Protein AF-A0A166SEJ1-F1 (afdb_monomer_lite)

Sequence (219 aa):
MRSVLVTMNEDTVGEVSTFLWWLGWRPFAGILLGVILAGLFVVANPTLASLAVGALIGLGLWYTGTKEVDRTYWTLLDDHAEYTKRVAEGLRDDRPHGTCYTLNYSSGTSLWVKPDERYFTTHALVGDESVAFHEGVGVDMKRRIPYVRNEITEIRYEWLSSIQYERPYVRLELTSGKSIRYRANDAPDALFDDVRAHMQRRPQDTAEKKGEAIQREFD

Structure (mmCIF, N/CA/C/O backbone):
data_AF-A0A166SEJ1-F1
#
_entry.id   AF-A0A166SEJ1-F1
#
loop_
_atom_site.group_PDB
_atom_site.id
_atom_site.type_symbol
_atom_site.label_atom_id
_atom_site.label_alt_id
_atom_site.label_comp_id
_atom_site.label_asym_id
_atom_site.label_entity_id
_atom_site.label_seq_id
_atom_site.pdbx_PDB_ins_code
_atom_site.Cartn_x
_atom_site.Cartn_y
_atom_site.Cartn_z
_atom_site.occupancy
_atom_site.B_iso_or_equiv
_atom_site.auth_seq_id
_atom_site.auth_comp_id
_atom_site.auth_asym_id
_atom_site.auth_atom_id
_atom_site.pdbx_PDB_model_num
ATOM 1 N N . MET A 1 1 ? 6.118 2.753 28.834 1.00 39.62 1 MET A N 1
ATOM 2 C CA . MET A 1 1 ? 5.984 2.883 27.369 1.00 39.62 1 MET A CA 1
ATOM 3 C C . MET A 1 1 ? 7.281 2.392 26.737 1.00 39.62 1 MET A C 1
ATOM 5 O O . MET A 1 1 ? 8.250 3.141 26.676 1.00 39.62 1 MET A O 1
ATOM 9 N N . ARG A 1 2 ? 7.367 1.100 26.398 1.00 31.75 2 ARG A N 1
ATOM 10 C CA . ARG A 1 2 ? 8.512 0.580 25.641 1.00 31.75 2 ARG A CA 1
ATOM 11 C C . ARG A 1 2 ? 8.269 0.973 24.190 1.00 31.75 2 ARG A C 1
ATOM 13 O O . ARG A 1 2 ? 7.335 0.490 23.573 1.00 31.75 2 ARG A O 1
ATOM 20 N N . SER A 1 3 ? 9.072 1.902 23.686 1.00 33.28 3 SER A N 1
ATOM 21 C CA . SER A 1 3 ? 9.159 2.150 22.253 1.00 33.28 3 SER A CA 1
ATOM 22 C C . SER A 1 3 ? 9.598 0.842 21.599 1.00 33.28 3 SER A C 1
ATOM 24 O O . SER A 1 3 ? 10.749 0.433 21.761 1.00 33.28 3 SER A O 1
ATOM 26 N N . VAL A 1 4 ? 8.680 0.155 20.919 1.00 44.12 4 VAL A N 1
ATOM 27 C CA . VAL A 1 4 ? 9.029 -0.923 19.993 1.00 44.12 4 VAL A CA 1
ATOM 28 C C . VAL A 1 4 ? 9.619 -0.245 18.753 1.00 44.12 4 VAL A C 1
ATOM 30 O O . VAL A 1 4 ? 8.999 -0.149 17.700 1.00 44.12 4 VAL A O 1
ATOM 33 N N . LEU A 1 5 ? 10.824 0.307 18.903 1.00 37.00 5 LEU A N 1
ATOM 34 C CA . LEU A 1 5 ? 11.682 0.683 17.789 1.00 37.00 5 LEU A CA 1
ATOM 35 C C . LEU A 1 5 ? 12.184 -0.628 17.185 1.00 37.00 5 LEU A C 1
ATOM 37 O O . LEU A 1 5 ? 13.289 -1.082 17.473 1.00 37.00 5 LEU A O 1
ATOM 41 N N . VAL A 1 6 ? 11.343 -1.268 16.367 1.00 48.62 6 VAL A N 1
ATOM 42 C CA . VAL A 1 6 ? 11.858 -2.197 15.365 1.00 48.62 6 VAL A CA 1
ATOM 43 C C . VAL A 1 6 ? 12.627 -1.320 14.392 1.00 48.62 6 VAL A C 1
ATOM 45 O O . VAL A 1 6 ? 12.039 -0.656 13.542 1.00 48.62 6 VAL A O 1
ATOM 48 N N . THR A 1 7 ? 13.941 -1.240 14.583 1.00 40.66 7 THR A N 1
ATOM 49 C CA . THR A 1 7 ? 14.856 -0.624 13.629 1.00 40.66 7 THR A CA 1
ATOM 50 C C . THR A 1 7 ? 14.724 -1.394 12.324 1.00 40.66 7 THR A C 1
ATOM 52 O O . THR A 1 7 ? 15.310 -2.465 12.166 1.00 40.66 7 THR A O 1
ATOM 55 N N . MET A 1 8 ? 13.905 -0.884 11.407 1.00 45.88 8 MET A N 1
ATOM 56 C CA . MET A 1 8 ? 14.015 -1.256 10.008 1.00 45.88 8 MET A CA 1
ATOM 57 C C . MET A 1 8 ? 15.389 -0.790 9.557 1.00 45.88 8 MET A C 1
ATOM 59 O O . MET A 1 8 ? 15.686 0.403 9.592 1.00 45.88 8 MET A O 1
ATOM 63 N N . ASN A 1 9 ? 16.242 -1.750 9.208 1.00 45.09 9 ASN A N 1
ATOM 64 C CA . ASN A 1 9 ? 17.444 -1.448 8.455 1.00 45.09 9 ASN A CA 1
ATOM 65 C C . ASN A 1 9 ? 16.983 -0.698 7.197 1.00 45.09 9 ASN A C 1
ATOM 67 O O . ASN A 1 9 ? 16.007 -1.118 6.575 1.00 45.09 9 ASN A O 1
ATOM 71 N N . GLU A 1 10 ? 17.648 0.393 6.816 1.00 49.69 10 GLU A N 1
ATOM 72 C CA . GLU A 1 10 ? 17.359 1.144 5.576 1.00 49.69 10 GLU A CA 1
ATOM 73 C C . GLU A 1 10 ? 17.683 0.335 4.299 1.00 49.69 10 GLU A C 1
ATOM 75 O O . GLU A 1 10 ? 17.835 0.885 3.206 1.00 49.69 10 GLU A O 1
ATOM 80 N N . ASP A 1 11 ? 17.792 -0.983 4.428 1.00 58.28 11 ASP A N 1
ATOM 81 C CA . ASP A 1 11 ? 18.018 -1.904 3.340 1.00 58.28 11 ASP A CA 1
ATOM 82 C C . ASP A 1 11 ? 16.733 -2.029 2.527 1.00 58.28 11 ASP A C 1
ATOM 84 O O . ASP A 1 11 ? 15.626 -2.185 3.049 1.00 58.28 11 ASP A O 1
ATOM 88 N N . THR A 1 12 ? 16.881 -1.946 1.209 1.00 60.88 12 THR A N 1
ATOM 89 C CA . THR A 1 12 ? 15.777 -2.164 0.280 1.00 60.88 12 THR A CA 1
ATOM 90 C C . THR A 1 12 ? 15.150 -3.532 0.525 1.00 60.88 12 THR A C 1
ATOM 92 O O . THR A 1 12 ? 15.866 -4.532 0.537 1.00 60.88 12 THR A O 1
ATOM 95 N N . VAL A 1 13 ? 13.826 -3.582 0.669 1.00 65.69 13 VAL A N 1
ATOM 96 C CA . VAL A 1 13 ? 13.099 -4.846 0.860 1.00 65.69 13 VAL A CA 1
ATOM 97 C C . VAL A 1 13 ? 13.150 -5.669 -0.434 1.00 65.69 13 VAL A C 1
ATOM 99 O O . VAL A 1 13 ? 13.003 -5.109 -1.526 1.00 65.69 13 VAL A O 1
ATOM 102 N N . GLY A 1 14 ? 13.359 -6.982 -0.285 1.00 67.25 14 GLY A N 1
ATOM 103 C CA . GLY A 1 14 ? 13.357 -8.007 -1.334 1.00 67.25 14 GLY A CA 1
ATOM 104 C C . GLY A 1 14 ? 14.635 -8.126 -2.175 1.00 67.25 14 GLY A C 1
ATOM 105 O O . GLY A 1 14 ? 15.243 -7.140 -2.598 1.00 67.25 14 GLY A O 1
ATOM 106 N N . GLU A 1 15 ? 15.008 -9.368 -2.498 1.00 75.94 15 GLU A N 1
ATOM 107 C CA . GLU A 1 15 ? 16.071 -9.687 -3.461 1.00 75.94 15 GLU A CA 1
ATOM 108 C C . GLU A 1 15 ? 15.582 -9.467 -4.900 1.00 75.94 15 GLU A C 1
ATOM 110 O O . GLU A 1 15 ? 15.182 -10.391 -5.604 1.00 75.94 15 GLU A O 1
ATOM 115 N N . VAL A 1 16 ? 15.604 -8.212 -5.356 1.00 82.19 16 VAL A N 1
ATOM 116 C CA . VAL A 1 16 ? 15.271 -7.857 -6.745 1.00 82.19 16 VAL A CA 1
ATOM 117 C C . VAL A 1 16 ? 16.357 -6.964 -7.335 1.00 82.19 16 VAL A C 1
ATOM 119 O O . VAL A 1 16 ? 16.925 -6.113 -6.643 1.00 82.19 16 VAL A O 1
ATOM 122 N N . SER A 1 17 ? 16.627 -7.108 -8.635 1.00 88.62 17 SER A N 1
ATOM 123 C CA . SER A 1 17 ? 17.585 -6.260 -9.353 1.00 88.62 17 SER A CA 1
ATOM 124 C C . SER A 1 17 ? 17.234 -4.777 -9.202 1.00 88.62 17 SER A C 1
ATOM 126 O O . SER A 1 17 ? 16.263 -4.289 -9.781 1.00 88.62 17 SER A O 1
ATOM 128 N N . THR A 1 18 ? 18.058 -4.038 -8.451 1.00 90.12 18 THR A N 1
ATOM 129 C CA . THR A 1 18 ? 17.870 -2.601 -8.191 1.00 90.12 18 THR A CA 1
ATOM 130 C C . THR A 1 18 ? 17.765 -1.795 -9.482 1.00 90.12 18 THR A C 1
ATOM 132 O O . THR A 1 18 ? 16.955 -0.875 -9.571 1.00 90.12 18 THR A O 1
ATOM 135 N N . PHE A 1 19 ? 18.542 -2.165 -10.503 1.00 91.00 19 PHE A N 1
ATOM 136 C CA . PHE A 1 19 ? 18.507 -1.500 -11.800 1.00 91.00 19 PHE A CA 1
ATOM 137 C C . PHE A 1 19 ? 17.196 -1.758 -12.550 1.00 91.00 19 PHE A C 1
ATOM 139 O O . PHE A 1 19 ? 16.562 -0.803 -12.995 1.00 91.00 19 PHE A O 1
ATOM 146 N N . LEU A 1 20 ? 16.770 -3.022 -12.676 1.00 92.69 20 LEU A N 1
ATOM 147 C CA . LEU A 1 20 ? 15.542 -3.365 -13.404 1.00 92.69 20 LEU A CA 1
ATOM 148 C C . LEU A 1 20 ? 14.302 -2.823 -12.699 1.00 92.69 20 LEU A C 1
ATOM 150 O O . LEU A 1 20 ? 13.421 -2.280 -13.361 1.00 92.69 20 LEU A O 1
ATOM 154 N N . TRP A 1 21 ? 14.278 -2.893 -11.367 1.00 93.25 21 TRP A N 1
ATOM 155 C CA . TRP A 1 21 ? 13.229 -2.292 -10.555 1.00 93.25 21 TRP A CA 1
ATOM 156 C C . TRP A 1 21 ? 13.132 -0.787 -10.815 1.00 93.25 21 TRP A C 1
ATOM 158 O O . TRP A 1 21 ? 12.089 -0.283 -11.226 1.00 93.25 21 TRP A O 1
ATOM 168 N N . TRP A 1 22 ? 14.247 -0.065 -10.662 1.00 94.25 22 TRP A N 1
ATOM 169 C CA . TRP A 1 22 ? 14.314 1.375 -10.918 1.00 94.25 22 TRP A CA 1
ATOM 170 C C . TRP A 1 22 ? 13.882 1.743 -12.341 1.00 94.25 22 TRP A C 1
ATOM 172 O O . TRP A 1 22 ? 13.161 2.727 -12.535 1.00 94.25 22 TRP A O 1
ATOM 182 N N . LEU A 1 23 ? 14.313 0.952 -13.327 1.00 93.94 23 LEU A N 1
ATOM 183 C CA . LEU A 1 23 ? 14.006 1.177 -14.731 1.00 93.94 23 LEU A CA 1
ATOM 184 C C . LEU A 1 23 ? 12.518 0.944 -15.015 1.00 93.94 23 LEU A C 1
ATOM 186 O O . LEU A 1 23 ? 11.906 1.770 -15.687 1.00 93.94 23 LEU A O 1
ATOM 190 N N . GLY A 1 24 ? 11.915 -0.108 -14.454 1.00 93.69 24 GLY A N 1
ATOM 191 C CA . GLY A 1 24 ? 10.494 -0.425 -14.628 1.00 93.69 24 GLY A CA 1
ATOM 192 C C . GLY A 1 24 ? 9.571 0.723 -14.217 1.00 93.69 24 GLY A C 1
ATOM 193 O O . GLY A 1 24 ? 8.624 1.056 -14.928 1.00 93.69 24 GLY A O 1
ATOM 194 N N . TRP A 1 25 ? 9.906 1.429 -13.136 1.00 94.56 25 TRP A N 1
ATOM 195 C CA . TRP A 1 25 ? 9.148 2.597 -12.678 1.00 94.56 25 TRP A CA 1
ATOM 196 C C . TRP A 1 25 ? 9.356 3.872 -13.519 1.00 94.56 25 TRP A C 1
ATOM 198 O O . TRP A 1 25 ? 8.665 4.868 -13.290 1.00 94.56 25 TRP A O 1
ATOM 208 N N . ARG A 1 26 ? 10.312 3.899 -14.462 1.00 93.75 26 ARG A N 1
ATOM 209 C CA . ARG A 1 26 ? 10.770 5.124 -15.146 1.00 93.75 26 ARG A CA 1
ATOM 210 C C . ARG A 1 26 ? 10.800 4.972 -16.676 1.00 93.75 26 ARG A C 1
ATOM 212 O O . ARG A 1 26 ? 11.870 4.757 -17.246 1.00 93.75 26 ARG A O 1
ATOM 219 N N . PRO A 1 27 ? 9.678 5.211 -17.384 1.00 90.62 27 PRO A N 1
ATOM 220 C CA . PRO A 1 27 ? 9.635 5.117 -18.850 1.00 90.62 27 PRO A CA 1
ATOM 221 C C . PRO A 1 27 ? 10.627 6.059 -19.544 1.00 90.62 27 PRO A C 1
ATOM 223 O O . PRO A 1 27 ? 11.298 5.669 -20.497 1.00 90.62 27 PRO A O 1
ATOM 226 N N . PHE A 1 28 ? 10.805 7.279 -19.023 1.00 92.06 28 PHE A N 1
ATOM 227 C CA . PHE A 1 28 ? 11.778 8.230 -19.569 1.00 92.06 28 PHE A CA 1
ATOM 228 C C . PHE A 1 28 ? 13.224 7.742 -19.461 1.00 92.06 28 PHE A C 1
ATOM 230 O O . PHE A 1 28 ? 14.029 8.055 -20.333 1.00 92.06 28 PHE A O 1
ATOM 237 N N . ALA A 1 29 ? 13.560 6.951 -18.438 1.00 91.19 29 ALA A N 1
ATOM 238 C CA . ALA A 1 29 ? 14.888 6.356 -18.343 1.00 91.19 29 ALA A CA 1
ATOM 239 C C . ALA A 1 29 ? 15.112 5.325 -19.460 1.00 91.19 29 ALA A C 1
ATOM 241 O O . ALA A 1 29 ? 16.187 5.309 -20.052 1.00 91.19 29 ALA A O 1
ATOM 242 N N . GLY A 1 30 ? 14.086 4.541 -19.810 1.00 91.38 30 GLY A N 1
ATOM 243 C CA . GLY A 1 30 ? 14.109 3.646 -20.971 1.00 91.38 30 GLY A CA 1
ATOM 244 C C . GLY A 1 30 ? 14.332 4.383 -22.291 1.00 91.38 30 GLY A C 1
ATOM 245 O O . GLY A 1 30 ? 15.185 3.990 -23.084 1.00 91.38 30 GLY A O 1
ATOM 246 N N . ILE A 1 31 ? 13.617 5.495 -22.497 1.00 92.31 31 ILE A N 1
ATOM 247 C CA . ILE A 1 31 ? 13.771 6.346 -23.688 1.00 92.31 31 ILE A CA 1
ATOM 248 C C . ILE A 1 31 ? 15.191 6.914 -23.768 1.00 92.31 31 ILE A C 1
ATOM 250 O O . ILE A 1 31 ? 15.840 6.791 -24.804 1.00 92.31 31 ILE A O 1
ATOM 254 N N . LEU A 1 32 ? 15.695 7.503 -22.679 1.00 94.88 32 LEU A N 1
ATOM 255 C CA . LEU A 1 32 ? 17.048 8.065 -22.630 1.00 94.88 32 LEU A CA 1
ATOM 256 C C . LEU A 1 32 ? 18.111 7.001 -22.900 1.00 94.88 32 LEU A C 1
ATOM 258 O O . LEU A 1 32 ? 19.035 7.240 -23.673 1.00 94.88 32 LEU A O 1
ATOM 262 N N . LEU A 1 33 ? 17.958 5.816 -22.312 1.00 92.50 33 LEU A N 1
ATOM 263 C CA . LEU A 1 33 ? 18.861 4.697 -22.544 1.00 92.50 33 LEU A CA 1
ATOM 264 C C . LEU A 1 33 ? 18.825 4.257 -24.014 1.00 92.50 33 LEU A C 1
ATOM 266 O O . LEU A 1 33 ? 19.877 4.044 -24.609 1.00 92.50 33 LEU A O 1
ATOM 270 N N . GLY A 1 34 ? 17.642 4.225 -24.633 1.00 92.88 34 GLY A N 1
ATOM 271 C CA . GLY A 1 34 ? 17.491 3.977 -26.067 1.00 92.88 34 GLY A CA 1
ATOM 272 C C . GLY A 1 34 ? 18.188 5.021 -26.941 1.00 92.88 34 GLY A C 1
ATOM 273 O O . GLY A 1 34 ? 18.879 4.654 -27.888 1.00 92.88 34 GLY A O 1
ATOM 274 N N . VAL A 1 35 ? 18.075 6.311 -26.604 1.00 94.75 35 VAL A N 1
ATOM 275 C CA . VAL A 1 35 ? 18.755 7.409 -27.319 1.00 94.75 35 VAL A CA 1
ATOM 276 C C . VAL A 1 35 ? 20.275 7.293 -27.201 1.00 94.75 35 VAL A C 1
ATOM 278 O O . VAL A 1 35 ? 20.977 7.417 -28.204 1.00 94.75 35 VAL A O 1
ATOM 281 N N . ILE A 1 36 ? 20.788 7.021 -25.998 1.00 94.88 36 ILE A N 1
ATOM 282 C CA . ILE A 1 36 ? 22.227 6.853 -25.758 1.00 94.88 36 ILE A CA 1
ATOM 283 C C . ILE A 1 36 ? 22.759 5.667 -26.569 1.00 94.88 36 ILE A C 1
ATOM 285 O O . ILE A 1 36 ? 23.748 5.809 -27.287 1.00 94.88 36 ILE A O 1
ATOM 289 N N . LEU A 1 37 ? 22.080 4.517 -26.510 1.00 92.69 37 LEU A N 1
ATOM 290 C CA . LEU A 1 37 ? 22.465 3.336 -27.280 1.00 92.69 37 LEU A CA 1
ATOM 291 C C . LEU A 1 37 ? 22.407 3.605 -28.785 1.00 92.69 37 LEU A C 1
ATOM 293 O O . LEU A 1 37 ? 23.354 3.277 -29.493 1.00 92.69 37 LEU A O 1
ATOM 297 N N . ALA A 1 38 ? 21.342 4.241 -29.275 1.00 92.38 38 ALA A N 1
ATOM 298 C CA . ALA A 1 38 ? 21.201 4.602 -30.683 1.00 92.38 38 ALA A CA 1
ATOM 299 C C . ALA A 1 38 ? 22.361 5.490 -31.159 1.00 92.38 38 ALA A C 1
ATOM 301 O O . ALA A 1 38 ? 22.936 5.229 -32.215 1.00 92.38 38 ALA A O 1
ATOM 302 N N . GLY A 1 39 ? 22.758 6.483 -30.356 1.00 92.75 39 GLY A N 1
ATOM 303 C CA . GLY A 1 39 ? 23.924 7.322 -30.634 1.00 92.75 39 GLY A CA 1
ATOM 304 C C . GLY A 1 39 ? 25.224 6.517 -30.722 1.00 92.75 39 GLY A C 1
ATOM 305 O O . GLY A 1 39 ? 25.973 6.672 -31.685 1.00 92.75 39 GLY A O 1
ATOM 306 N N . LEU A 1 40 ? 25.464 5.607 -29.773 1.00 93.31 40 LEU A N 1
ATOM 307 C CA . LEU A 1 40 ? 26.646 4.734 -29.781 1.00 93.31 40 LEU A CA 1
ATOM 308 C C . LEU A 1 40 ? 26.692 3.831 -31.022 1.00 93.31 40 LEU A C 1
ATOM 310 O O . LEU A 1 40 ? 27.739 3.711 -31.659 1.00 93.31 40 LEU A O 1
ATOM 314 N N . PHE A 1 41 ? 25.559 3.238 -31.407 1.00 91.19 41 PHE A N 1
ATOM 315 C CA . PHE A 1 41 ? 25.479 2.406 -32.608 1.00 91.19 41 PHE A CA 1
ATOM 316 C C . PHE A 1 41 ? 25.697 3.211 -33.893 1.00 91.19 41 PHE A C 1
ATOM 318 O O . PHE A 1 41 ? 26.340 2.704 -34.806 1.00 91.19 41 PHE A O 1
ATOM 325 N N . VAL A 1 42 ? 25.222 4.459 -33.973 1.00 93.19 42 VAL A N 1
ATOM 326 C CA . VAL A 1 42 ? 25.476 5.336 -35.132 1.00 93.19 42 VAL A CA 1
ATOM 327 C C . VAL A 1 42 ? 26.947 5.708 -35.257 1.00 93.19 42 VAL A C 1
ATOM 329 O O . VAL A 1 42 ? 27.472 5.708 -36.366 1.00 93.19 42 VAL A O 1
ATOM 332 N N . VAL A 1 43 ? 27.621 5.992 -34.139 1.00 93.25 43 VAL A N 1
ATOM 333 C CA . VAL A 1 43 ? 29.066 6.272 -34.139 1.00 93.25 43 VAL A CA 1
ATOM 334 C C . VAL A 1 43 ? 29.855 5.061 -34.645 1.00 93.25 43 VAL A C 1
ATOM 336 O O . VAL A 1 43 ? 30.801 5.228 -35.409 1.00 93.25 43 VAL A O 1
ATOM 339 N N . ALA A 1 44 ? 29.453 3.847 -34.261 1.00 91.81 44 ALA A N 1
ATOM 340 C CA . ALA A 1 44 ? 30.087 2.616 -34.732 1.00 91.81 44 ALA A CA 1
ATOM 341 C C . ALA A 1 44 ? 29.729 2.271 -36.190 1.00 91.81 44 ALA A C 1
ATOM 343 O O . ALA A 1 44 ? 30.560 1.743 -36.928 1.00 91.81 44 ALA A O 1
ATOM 344 N N . ASN A 1 45 ? 28.489 2.536 -36.602 1.00 91.44 45 ASN A N 1
ATOM 345 C CA . ASN A 1 45 ? 27.977 2.237 -37.933 1.00 91.44 45 ASN A CA 1
ATOM 346 C C . ASN A 1 45 ? 26.866 3.241 -38.313 1.00 91.44 45 ASN A C 1
ATOM 348 O O . ASN A 1 45 ? 25.735 3.103 -37.833 1.00 91.44 45 ASN A O 1
ATOM 352 N N . PRO A 1 46 ? 27.144 4.243 -39.169 1.00 89.88 46 PRO A N 1
ATOM 353 C CA . PRO A 1 46 ? 26.253 5.377 -39.415 1.00 89.88 46 PRO A CA 1
ATOM 354 C C . PRO A 1 46 ? 25.120 5.024 -40.387 1.00 89.88 46 PRO A C 1
ATOM 356 O O . PRO A 1 46 ? 25.051 5.505 -41.516 1.00 89.88 46 PRO A O 1
ATOM 359 N N . THR A 1 47 ? 24.204 4.172 -39.936 1.00 92.69 47 THR A N 1
ATOM 360 C CA . THR A 1 47 ? 23.006 3.779 -40.682 1.00 92.69 47 THR A CA 1
ATOM 361 C C . THR A 1 47 ? 21.742 4.072 -39.883 1.00 92.69 47 THR A C 1
ATOM 363 O O . THR A 1 47 ? 21.743 4.102 -38.652 1.00 92.69 47 THR A O 1
ATOM 366 N N . LEU A 1 48 ? 20.620 4.237 -40.587 1.00 88.62 48 LEU A N 1
ATOM 367 C CA . LEU A 1 48 ? 19.302 4.345 -39.952 1.00 88.62 48 LEU A CA 1
ATOM 368 C C . LEU A 1 48 ? 18.939 3.079 -39.156 1.00 88.62 48 LEU A C 1
ATOM 370 O O . LEU A 1 48 ? 18.253 3.166 -38.140 1.00 88.62 48 LEU A O 1
ATOM 374 N N . ALA A 1 49 ? 19.430 1.911 -39.581 1.00 91.69 49 ALA A N 1
ATOM 375 C CA . ALA A 1 49 ? 19.228 0.655 -38.865 1.00 91.69 49 ALA A CA 1
ATOM 376 C C . ALA A 1 49 ? 19.870 0.686 -37.466 1.00 91.69 49 ALA A C 1
ATOM 378 O O . ALA A 1 49 ? 19.241 0.262 -36.499 1.00 91.69 49 ALA A O 1
ATOM 379 N N . SER A 1 50 ? 21.070 1.258 -37.334 1.00 89.00 50 SER A N 1
ATOM 380 C CA . SER A 1 50 ? 21.758 1.436 -36.049 1.00 89.00 50 SER A CA 1
ATOM 381 C C . SER A 1 50 ? 20.949 2.261 -35.042 1.00 89.00 50 SER A C 1
ATOM 383 O O . SER A 1 50 ? 20.883 1.904 -33.864 1.00 89.00 50 SER A O 1
ATOM 385 N N . LEU A 1 51 ? 20.274 3.323 -35.505 1.00 88.38 51 LEU A N 1
ATOM 386 C CA . LEU A 1 51 ? 19.370 4.116 -34.661 1.00 88.38 51 LEU A CA 1
ATOM 387 C C . LEU A 1 51 ? 18.205 3.272 -34.139 1.00 88.38 51 LEU A C 1
ATOM 389 O O . LEU A 1 51 ? 17.910 3.290 -32.943 1.00 88.38 51 LEU A O 1
ATOM 393 N N . ALA A 1 52 ? 17.557 2.520 -35.033 1.00 92.12 52 ALA A N 1
ATOM 394 C CA . ALA A 1 52 ? 16.422 1.675 -34.681 1.00 92.12 52 ALA A CA 1
ATOM 395 C C . ALA A 1 52 ? 16.818 0.586 -33.673 1.00 92.12 52 ALA A C 1
ATOM 397 O O . ALA A 1 52 ? 16.105 0.370 -32.696 1.00 92.12 52 ALA A O 1
ATOM 398 N N . VAL A 1 53 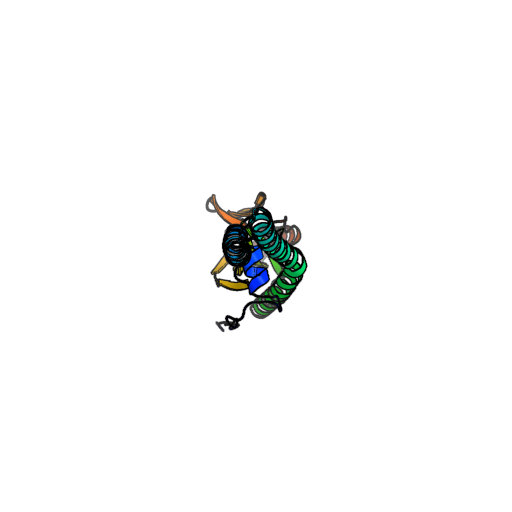? 17.975 -0.054 -33.863 1.00 93.31 53 VAL A N 1
ATOM 399 C CA . VAL A 1 53 ? 18.487 -1.091 -32.953 1.00 93.31 53 VAL A CA 1
ATOM 400 C C . VAL A 1 53 ? 18.700 -0.536 -31.545 1.00 93.31 53 VAL A C 1
ATOM 402 O O . VAL A 1 53 ? 18.191 -1.111 -30.585 1.00 93.31 53 VAL A O 1
ATOM 405 N N . GLY A 1 54 ? 19.390 0.600 -31.402 1.00 90.25 54 GLY A N 1
ATOM 406 C CA . GLY A 1 54 ? 19.618 1.199 -30.085 1.00 90.25 54 GLY A CA 1
ATOM 407 C C . GLY A 1 54 ? 18.320 1.593 -29.374 1.00 90.25 54 GLY A C 1
ATOM 408 O O . GLY A 1 54 ? 18.146 1.290 -28.191 1.00 90.25 54 GLY A O 1
ATOM 409 N N . ALA A 1 55 ? 17.372 2.181 -30.110 1.00 91.06 55 ALA A N 1
ATOM 410 C CA . ALA A 1 55 ? 16.059 2.534 -29.576 1.00 91.06 55 ALA A CA 1
ATOM 411 C C . ALA A 1 55 ? 15.266 1.297 -29.111 1.00 91.06 55 ALA A C 1
ATOM 413 O O . ALA A 1 55 ? 14.702 1.304 -28.015 1.00 91.06 55 ALA A O 1
ATOM 414 N N . LEU A 1 56 ? 15.265 0.219 -29.906 1.00 94.81 56 LEU A N 1
ATOM 415 C CA . LEU A 1 56 ? 14.593 -1.038 -29.565 1.00 94.81 56 LEU A CA 1
ATOM 416 C C . LEU A 1 56 ? 15.206 -1.707 -28.333 1.00 94.81 56 LEU A C 1
ATOM 418 O O . LEU A 1 56 ? 14.462 -2.205 -27.490 1.00 94.81 56 LEU A O 1
ATOM 422 N N . ILE A 1 57 ? 16.534 -1.688 -28.189 1.00 94.06 57 ILE A N 1
ATOM 423 C CA . ILE A 1 57 ? 17.203 -2.240 -27.001 1.00 94.06 57 ILE A CA 1
ATOM 424 C C . ILE A 1 57 ? 16.801 -1.453 -25.749 1.00 94.06 57 ILE A C 1
ATOM 426 O O . ILE A 1 57 ? 16.454 -2.060 -24.737 1.00 94.06 57 ILE A O 1
ATOM 430 N N . GLY A 1 58 ? 16.792 -0.117 -25.811 1.00 92.19 58 GLY A N 1
ATOM 431 C CA . GLY A 1 58 ? 16.368 0.710 -24.677 1.00 92.19 58 GLY A CA 1
ATOM 432 C C . GLY A 1 58 ? 14.922 0.451 -24.257 1.00 92.19 58 GLY A C 1
ATOM 433 O O . GLY A 1 58 ? 14.641 0.275 -23.069 1.00 92.19 58 GLY A O 1
ATOM 434 N N . LEU A 1 59 ? 14.016 0.338 -25.233 1.00 93.19 59 LEU A N 1
ATOM 435 C CA . LEU A 1 59 ? 12.619 -0.006 -24.974 1.00 93.19 59 LEU A CA 1
ATOM 436 C C . LEU A 1 59 ? 12.476 -1.424 -24.400 1.00 93.19 59 LEU A C 1
ATOM 438 O O . LEU A 1 59 ? 11.721 -1.628 -23.450 1.00 93.19 59 LEU A O 1
ATOM 442 N N . GLY A 1 60 ? 13.224 -2.391 -24.938 1.00 94.81 60 GLY A N 1
ATOM 443 C CA . GLY A 1 60 ? 13.232 -3.777 -24.472 1.00 94.81 60 GLY A CA 1
ATOM 444 C C . GLY A 1 60 ? 13.737 -3.922 -23.036 1.00 94.81 60 GLY A C 1
ATOM 445 O O . GLY A 1 60 ? 13.147 -4.662 -22.247 1.00 94.81 60 GLY A O 1
ATOM 446 N N . LEU A 1 61 ? 14.775 -3.171 -22.657 1.00 94.44 61 LEU A N 1
ATOM 447 C CA . LEU A 1 61 ? 15.268 -3.131 -21.279 1.00 94.44 61 LEU A CA 1
ATOM 448 C C . LEU A 1 61 ? 14.232 -2.536 -20.327 1.00 94.44 61 LEU A C 1
ATOM 450 O O . LEU A 1 61 ? 13.993 -3.097 -19.259 1.00 94.44 61 LEU A O 1
ATOM 454 N N . TRP A 1 62 ? 13.571 -1.446 -20.722 1.00 95.50 62 TRP A N 1
ATOM 455 C CA . TRP A 1 62 ? 12.501 -0.867 -19.912 1.00 95.50 62 TRP A CA 1
ATOM 456 C C . TRP A 1 62 ? 11.319 -1.822 -19.733 1.00 95.50 62 TRP A C 1
ATOM 458 O O . TRP A 1 62 ? 10.877 -2.028 -18.605 1.00 95.50 62 TRP A O 1
ATOM 468 N N . TYR A 1 63 ? 10.867 -2.468 -20.810 1.00 95.62 63 TYR A N 1
ATOM 469 C CA . TYR A 1 63 ? 9.818 -3.487 -20.747 1.00 95.62 63 TYR A CA 1
ATOM 470 C C . TYR A 1 63 ? 10.210 -4.674 -19.856 1.00 95.62 63 TYR A C 1
ATOM 472 O O . TYR A 1 63 ? 9.391 -5.214 -19.117 1.00 95.62 63 TYR A O 1
ATOM 480 N N . THR A 1 64 ? 11.480 -5.076 -19.884 1.00 95.50 64 THR A N 1
ATOM 481 C CA . THR A 1 64 ? 11.985 -6.116 -18.978 1.00 95.50 64 THR A CA 1
ATOM 482 C C . THR A 1 64 ? 11.914 -5.649 -17.523 1.00 95.50 64 THR A C 1
ATOM 484 O O . THR A 1 64 ? 11.474 -6.403 -16.660 1.00 95.50 64 THR A O 1
ATOM 487 N N . GLY A 1 65 ? 12.259 -4.386 -17.252 1.00 95.25 65 GLY A N 1
ATOM 488 C CA . GLY A 1 65 ? 12.106 -3.776 -15.932 1.00 95.25 65 GLY A CA 1
ATOM 489 C C . GLY A 1 65 ? 10.654 -3.727 -15.448 1.00 95.25 65 GLY A C 1
ATOM 490 O O . GLY A 1 65 ? 10.387 -4.072 -14.301 1.00 95.25 65 GLY A O 1
ATOM 491 N N . THR A 1 66 ? 9.693 -3.358 -16.304 1.00 95.75 66 THR A N 1
ATOM 492 C CA . THR A 1 66 ? 8.269 -3.350 -15.915 1.00 95.75 66 THR A CA 1
ATOM 493 C C . THR A 1 66 ? 7.765 -4.755 -15.601 1.00 95.75 66 THR A C 1
ATOM 495 O O . THR A 1 66 ? 7.065 -4.950 -14.609 1.00 95.75 66 THR A O 1
ATOM 498 N N . LYS A 1 67 ? 8.172 -5.759 -16.389 1.00 95.19 67 LYS A N 1
ATOM 499 C CA . LYS A 1 67 ? 7.852 -7.167 -16.119 1.00 95.19 67 LYS A CA 1
ATOM 500 C C . LYS A 1 67 ? 8.465 -7.686 -14.830 1.00 95.19 67 LYS A C 1
ATOM 502 O O . LYS A 1 67 ? 7.810 -8.464 -14.140 1.00 95.19 67 LYS A O 1
ATOM 507 N N . GLU A 1 68 ? 9.676 -7.253 -14.502 1.00 93.44 68 GLU A N 1
ATOM 508 C CA . GLU A 1 68 ? 10.315 -7.601 -13.237 1.00 93.44 68 GLU A CA 1
ATOM 509 C C . GLU A 1 68 ? 9.509 -7.057 -12.053 1.00 93.44 68 GLU A C 1
ATOM 511 O O . GLU A 1 68 ? 9.183 -7.817 -11.141 1.00 93.44 68 GLU A O 1
ATOM 516 N N . VAL A 1 69 ? 9.096 -5.783 -12.108 1.00 94.50 69 VAL A N 1
ATOM 517 C CA . VAL A 1 69 ? 8.226 -5.169 -11.089 1.00 94.50 69 VAL A CA 1
ATOM 518 C C . VAL A 1 69 ? 6.913 -5.945 -10.956 1.00 94.50 69 VAL A C 1
ATOM 520 O O . VAL A 1 69 ? 6.562 -6.381 -9.862 1.00 94.50 69 VAL A O 1
ATOM 523 N N . ASP A 1 70 ? 6.223 -6.194 -12.071 1.00 94.81 70 ASP A N 1
ATOM 524 C CA . ASP A 1 70 ? 4.947 -6.922 -12.106 1.00 94.81 70 ASP A CA 1
ATOM 525 C C . ASP A 1 70 ? 5.038 -8.363 -11.584 1.00 94.81 70 ASP A C 1
ATOM 527 O O . ASP A 1 70 ? 4.034 -8.921 -11.139 1.00 94.81 70 ASP A O 1
ATOM 531 N N . ARG A 1 71 ? 6.208 -8.998 -11.685 1.00 92.56 71 ARG A N 1
ATOM 532 C CA . ARG A 1 71 ? 6.412 -10.380 -11.244 1.00 92.56 71 ARG A CA 1
ATOM 533 C C . ARG A 1 71 ? 6.750 -10.470 -9.761 1.00 92.56 71 ARG A C 1
ATOM 535 O O . ARG A 1 71 ? 6.346 -11.432 -9.118 1.00 92.56 71 ARG A O 1
ATOM 542 N N . THR A 1 72 ? 7.505 -9.506 -9.242 1.00 91.12 72 THR A N 1
ATOM 543 C CA . THR A 1 72 ? 8.136 -9.601 -7.916 1.00 91.12 72 THR A CA 1
ATOM 544 C C . THR A 1 72 ? 7.431 -8.783 -6.836 1.00 91.12 72 THR A C 1
ATOM 546 O O . THR A 1 72 ? 7.661 -9.026 -5.654 1.00 91.12 72 THR A O 1
ATOM 549 N N . TYR A 1 73 ? 6.523 -7.864 -7.194 1.00 90.81 73 TYR A N 1
ATOM 550 C CA . TYR A 1 73 ? 5.859 -7.009 -6.201 1.00 90.81 73 TYR A CA 1
ATOM 551 C C . TYR A 1 73 ? 5.060 -7.782 -5.141 1.00 90.81 73 TYR A C 1
ATOM 553 O O . TYR A 1 73 ? 4.956 -7.308 -4.015 1.00 90.81 73 TYR A O 1
ATOM 561 N N . TRP A 1 74 ? 4.515 -8.960 -5.469 1.00 89.69 74 TRP A N 1
ATOM 562 C CA . TRP A 1 74 ? 3.793 -9.787 -4.497 1.00 89.69 74 TRP A CA 1
ATOM 563 C C . TRP A 1 74 ? 4.690 -10.257 -3.358 1.00 89.69 74 TRP A C 1
ATOM 565 O O . TRP A 1 74 ? 4.281 -10.176 -2.212 1.00 89.69 74 TRP A O 1
ATOM 575 N N . THR A 1 75 ? 5.930 -10.647 -3.651 1.00 88.12 75 THR A N 1
ATOM 576 C CA . THR A 1 75 ? 6.892 -11.055 -2.619 1.00 88.12 75 THR A CA 1
ATOM 577 C C . THR A 1 75 ? 7.190 -9.909 -1.653 1.00 88.12 75 THR A C 1
ATOM 579 O O . THR A 1 75 ? 7.230 -10.111 -0.448 1.00 88.12 75 THR A O 1
ATOM 582 N N . LEU A 1 76 ? 7.296 -8.676 -2.160 1.00 87.19 76 LEU A N 1
ATOM 583 C CA . LEU A 1 76 ? 7.463 -7.492 -1.308 1.00 87.19 76 LEU A CA 1
ATOM 584 C C . LEU A 1 76 ? 6.227 -7.204 -0.452 1.00 87.19 76 LEU A C 1
ATOM 586 O O . LEU A 1 76 ? 6.351 -6.715 0.670 1.00 87.19 76 LEU A O 1
ATOM 590 N N . LEU A 1 77 ? 5.033 -7.470 -0.986 1.00 89.50 77 LEU A N 1
ATOM 591 C CA . LEU A 1 77 ? 3.795 -7.355 -0.222 1.00 89.50 77 LEU A CA 1
ATOM 592 C C . LEU A 1 77 ? 3.677 -8.447 0.840 1.00 89.50 77 LEU A C 1
ATOM 594 O O . LEU A 1 77 ? 3.175 -8.146 1.917 1.00 89.50 77 LEU A O 1
ATOM 598 N N . ASP A 1 78 ? 4.160 -9.660 0.574 1.00 89.19 78 ASP A N 1
ATOM 599 C CA . ASP A 1 78 ? 4.206 -10.748 1.553 1.00 89.19 78 ASP A CA 1
ATOM 600 C C . ASP A 1 78 ? 5.174 -10.411 2.698 1.00 89.19 78 ASP A C 1
ATOM 602 O O . ASP A 1 78 ? 4.787 -10.494 3.864 1.00 89.19 78 ASP A O 1
ATOM 606 N N . ASP A 1 79 ? 6.377 -9.917 2.384 1.00 86.69 79 ASP A N 1
ATOM 607 C CA . ASP A 1 79 ? 7.347 -9.442 3.384 1.00 86.69 79 ASP A CA 1
ATOM 608 C C . ASP A 1 79 ? 6.756 -8.305 4.240 1.00 86.69 79 ASP A C 1
ATOM 610 O O . ASP A 1 79 ? 6.895 -8.271 5.470 1.00 86.69 79 ASP A O 1
ATOM 614 N N . HIS A 1 80 ? 6.053 -7.367 3.594 1.00 86.25 80 HIS A N 1
ATOM 615 C CA . HIS A 1 80 ? 5.342 -6.280 4.271 1.00 86.25 80 HIS A CA 1
ATOM 616 C C . HIS A 1 80 ? 4.192 -6.805 5.140 1.00 86.25 80 HIS A C 1
ATOM 618 O O . HIS A 1 80 ? 4.023 -6.365 6.278 1.00 86.25 80 HIS A O 1
ATOM 624 N N . ALA A 1 81 ? 3.418 -7.776 4.655 1.00 87.62 81 ALA A N 1
ATOM 625 C CA . ALA A 1 81 ? 2.339 -8.406 5.408 1.00 87.62 81 ALA A CA 1
ATOM 626 C C . ALA A 1 81 ? 2.877 -9.136 6.649 1.00 87.62 81 ALA A C 1
ATOM 628 O O . ALA A 1 81 ? 2.332 -8.979 7.741 1.00 87.62 81 ALA A O 1
ATOM 629 N N . GLU A 1 82 ? 3.988 -9.861 6.534 1.00 87.00 82 GLU A N 1
ATOM 630 C CA . GLU A 1 82 ? 4.636 -10.507 7.677 1.00 87.00 82 GLU A CA 1
ATOM 631 C C . GLU A 1 82 ? 5.185 -9.481 8.680 1.00 87.00 82 GLU A C 1
ATOM 633 O O . GLU A 1 82 ? 5.067 -9.651 9.898 1.00 87.00 82 GLU A O 1
ATOM 638 N N . TYR A 1 83 ? 5.756 -8.377 8.195 1.00 85.12 83 TYR A N 1
ATOM 639 C CA . TYR A 1 83 ? 6.183 -7.276 9.055 1.00 85.12 83 TYR A CA 1
ATOM 640 C C . TYR A 1 83 ? 5.006 -6.650 9.816 1.00 85.12 83 TYR A C 1
ATOM 642 O O . TYR A 1 83 ? 5.053 -6.549 11.043 1.00 85.12 83 TYR A O 1
ATOM 650 N N . THR A 1 84 ? 3.928 -6.286 9.119 1.00 86.88 84 THR A N 1
ATOM 651 C CA . THR A 1 84 ? 2.725 -5.706 9.743 1.00 86.88 84 THR A CA 1
ATOM 652 C C . THR A 1 84 ? 2.086 -6.663 10.745 1.00 86.88 84 THR A C 1
ATOM 654 O O . THR A 1 84 ? 1.650 -6.231 11.808 1.00 86.88 84 THR A O 1
ATOM 657 N N . LYS A 1 85 ? 2.099 -7.974 10.475 1.00 85.81 85 LYS A N 1
ATOM 658 C CA . LYS A 1 85 ? 1.625 -8.988 11.419 1.00 85.81 85 LYS A CA 1
ATOM 659 C C . LYS A 1 85 ? 2.432 -8.978 12.719 1.00 85.81 85 LYS A C 1
ATOM 661 O O . LYS A 1 85 ? 1.835 -8.975 13.790 1.00 85.81 85 LYS A O 1
ATOM 666 N N . ARG A 1 86 ? 3.765 -8.897 12.646 1.00 85.56 86 ARG A N 1
ATOM 667 C CA . ARG A 1 86 ? 4.626 -8.782 13.839 1.00 85.56 86 ARG A CA 1
ATOM 668 C C . ARG A 1 86 ? 4.361 -7.500 14.627 1.00 85.56 86 ARG A C 1
ATOM 670 O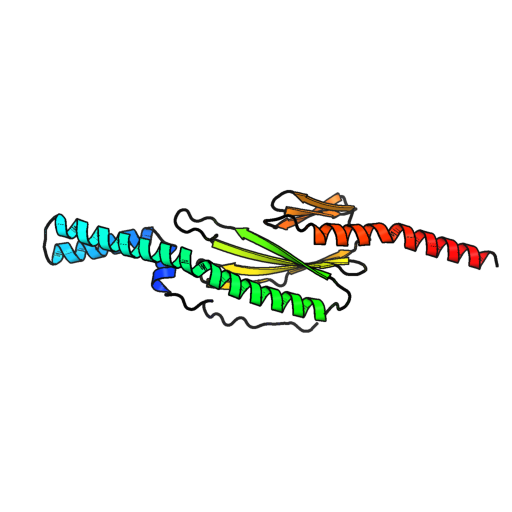 O . ARG A 1 86 ? 4.370 -7.524 15.855 1.00 85.56 86 ARG A O 1
ATOM 677 N N . VAL A 1 87 ? 4.087 -6.388 13.939 1.00 83.12 87 VAL A N 1
ATOM 678 C CA . VAL A 1 87 ? 3.663 -5.142 14.600 1.00 83.12 87 VAL A CA 1
ATOM 679 C C . VAL A 1 87 ? 2.318 -5.344 15.305 1.00 83.12 87 VAL A C 1
ATOM 681 O O . VAL A 1 87 ? 2.191 -4.997 16.475 1.00 83.12 87 VAL A O 1
ATOM 684 N N . ALA A 1 88 ? 1.335 -5.954 14.638 1.00 84.19 88 ALA A N 1
ATOM 685 C CA . ALA A 1 88 ? 0.027 -6.249 15.219 1.00 84.19 88 ALA A CA 1
ATOM 686 C C . ALA A 1 88 ? 0.110 -7.171 16.449 1.00 84.19 88 ALA A C 1
ATOM 688 O O . ALA A 1 88 ? -0.604 -6.947 17.425 1.00 84.19 88 ALA A O 1
ATOM 689 N N . GLU A 1 89 ? 0.981 -8.183 16.418 1.00 84.88 89 GLU A N 1
ATOM 690 C CA . GLU A 1 89 ? 1.253 -9.073 17.554 1.00 84.88 89 GLU A CA 1
ATOM 691 C C . GLU A 1 89 ? 1.847 -8.297 18.737 1.00 84.88 89 GLU A C 1
ATOM 693 O O . GLU A 1 89 ? 1.324 -8.389 19.846 1.00 84.88 89 GLU A O 1
ATOM 698 N N . GLY A 1 90 ? 2.844 -7.439 18.495 1.00 82.31 90 GLY A N 1
ATOM 699 C CA . GLY A 1 90 ? 3.411 -6.581 19.541 1.00 82.31 90 GLY A CA 1
ATOM 700 C C . GLY A 1 90 ? 2.392 -5.611 20.154 1.00 82.31 90 GLY A C 1
ATOM 701 O O . GLY A 1 90 ? 2.398 -5.390 21.361 1.00 82.31 90 GLY A O 1
ATOM 702 N N . LEU A 1 91 ? 1.470 -5.071 19.348 1.00 80.06 91 LEU A N 1
ATOM 703 C CA . LEU A 1 91 ? 0.377 -4.223 19.845 1.00 80.06 91 LEU A CA 1
ATOM 704 C C . LEU A 1 91 ? -0.624 -4.998 20.713 1.00 80.06 91 LEU A C 1
ATOM 706 O O . LEU A 1 91 ? -1.180 -4.444 21.662 1.00 80.06 91 LEU A O 1
ATOM 710 N N . ARG A 1 92 ? -0.865 -6.273 20.394 1.00 77.94 92 ARG A N 1
ATOM 711 C CA . ARG A 1 92 ? -1.758 -7.140 21.168 1.00 77.94 92 ARG A CA 1
ATOM 712 C C . ARG A 1 92 ? -1.159 -7.509 22.525 1.00 77.94 92 ARG A C 1
ATOM 714 O O . ARG A 1 92 ? -1.904 -7.569 23.499 1.00 77.94 92 ARG A O 1
ATOM 721 N N . ASP A 1 93 ? 0.155 -7.700 22.614 1.00 79.12 93 ASP A N 1
ATOM 722 C CA . ASP A 1 93 ? 0.831 -7.967 23.891 1.00 79.12 93 ASP A CA 1
ATOM 723 C C . ASP A 1 93 ? 0.686 -6.797 24.883 1.00 79.12 93 ASP A C 1
ATOM 725 O O . ASP A 1 93 ? 0.538 -7.019 26.086 1.00 79.12 93 ASP A O 1
ATOM 729 N N . ASP A 1 94 ? 0.638 -5.556 24.386 1.00 71.44 94 ASP A N 1
ATOM 730 C CA . ASP A 1 94 ? 0.393 -4.363 25.208 1.00 71.44 94 ASP A CA 1
ATOM 731 C C . ASP A 1 94 ? -1.076 -4.243 25.684 1.00 71.44 94 ASP A C 1
ATOM 733 O O . ASP A 1 94 ? -1.346 -3.562 26.679 1.00 71.44 94 ASP A O 1
ATOM 737 N N . ARG A 1 95 ? -2.038 -4.903 25.013 1.00 71.12 95 ARG A N 1
ATOM 738 C CA . ARG A 1 95 ? -3.462 -4.969 25.411 1.00 71.12 95 ARG A CA 1
ATOM 739 C C . ARG A 1 95 ? -4.038 -6.386 25.227 1.00 71.12 95 ARG A C 1
ATOM 741 O O . ARG A 1 95 ? -4.760 -6.638 24.259 1.00 71.12 95 ARG A O 1
ATOM 748 N N . PRO A 1 96 ? -3.810 -7.305 26.179 1.00 64.69 96 PRO A N 1
ATOM 749 C CA . PRO A 1 96 ? -4.085 -8.736 26.003 1.00 64.69 96 PRO A CA 1
ATOM 750 C C . PRO A 1 96 ? -5.568 -9.105 25.821 1.00 64.69 96 PRO A C 1
ATOM 752 O O . PRO A 1 96 ? -5.866 -10.197 25.337 1.00 64.69 96 PRO A O 1
ATOM 755 N N . HIS A 1 97 ? -6.495 -8.211 26.178 1.00 69.62 97 HIS A N 1
ATOM 756 C CA . HIS A 1 97 ? -7.942 -8.410 26.018 1.00 69.62 97 HIS A CA 1
ATOM 757 C C . HIS A 1 97 ? -8.511 -7.823 24.717 1.00 69.62 97 HIS A C 1
ATOM 759 O O . HIS A 1 97 ? -9.706 -7.949 24.475 1.00 69.62 97 HIS A O 1
ATOM 765 N N . GLY A 1 98 ? -7.682 -7.190 23.878 1.00 80.38 98 GLY A N 1
ATOM 766 C CA . GLY A 1 98 ? -8.143 -6.557 22.646 1.00 80.38 98 GLY A CA 1
ATOM 767 C C . GLY A 1 98 ? -8.076 -7.456 21.409 1.00 80.38 98 GLY A C 1
ATOM 768 O O . GLY A 1 98 ? -7.138 -8.241 21.238 1.00 80.38 98 GLY A O 1
ATOM 769 N N . THR A 1 99 ? -9.036 -7.289 20.498 1.00 89.69 99 THR A N 1
ATOM 770 C CA . THR A 1 99 ? -8.990 -7.873 19.150 1.00 89.69 99 THR A CA 1
ATOM 771 C C . THR A 1 99 ? -8.314 -6.894 18.192 1.00 89.69 99 THR A C 1
ATOM 773 O O . THR A 1 99 ? -8.663 -5.716 18.148 1.00 89.69 99 THR A O 1
ATOM 776 N N . CYS A 1 100 ? -7.339 -7.363 17.410 1.00 91.25 100 CYS A N 1
ATOM 777 C CA . CYS A 1 100 ? -6.622 -6.537 16.438 1.00 91.25 100 CYS A CA 1
ATOM 778 C C . CYS A 1 100 ? -7.110 -6.827 15.013 1.00 91.25 100 CYS A C 1
ATOM 780 O O . CYS A 1 100 ? -7.061 -7.967 14.549 1.00 91.25 100 CYS A O 1
ATOM 782 N N . TYR A 1 101 ? -7.547 -5.783 14.316 1.00 92.31 101 TYR A N 1
ATOM 783 C CA . TYR A 1 101 ? -7.976 -5.803 12.922 1.00 92.31 101 TYR A CA 1
ATOM 784 C C . TYR A 1 101 ? -6.994 -5.014 12.061 1.00 92.31 101 TYR A C 1
ATOM 786 O O . TYR A 1 101 ? -6.368 -4.061 12.519 1.00 92.31 101 TYR A O 1
ATOM 794 N N . THR A 1 102 ? -6.867 -5.391 10.792 1.00 91.62 102 THR A N 1
ATOM 795 C CA . THR A 1 102 ? -5.923 -4.759 9.864 1.00 91.62 102 THR A CA 1
ATOM 796 C C . THR A 1 102 ? -6.677 -4.099 8.719 1.00 91.62 102 THR A C 1
ATOM 798 O O . THR A 1 102 ? -7.439 -4.753 8.012 1.00 91.62 102 THR A O 1
ATOM 801 N N . LEU A 1 103 ? -6.457 -2.799 8.538 1.00 92.56 103 LEU A N 1
ATOM 802 C CA . LEU A 1 103 ? -6.983 -2.004 7.437 1.00 92.56 103 LEU A CA 1
ATOM 803 C C . LEU A 1 103 ? -5.852 -1.746 6.451 1.00 92.56 103 LEU A C 1
ATOM 805 O O . LEU A 1 103 ? -4.879 -1.070 6.781 1.00 92.56 103 LEU A O 1
ATOM 809 N N . ASN A 1 104 ? -5.984 -2.275 5.240 1.00 92.06 104 ASN A N 1
ATOM 810 C CA . ASN A 1 104 ? -5.005 -2.061 4.182 1.00 92.06 104 ASN A CA 1
ATOM 811 C C . ASN A 1 104 ? -5.530 -1.035 3.189 1.00 92.06 104 ASN A C 1
ATOM 813 O O . ASN A 1 104 ? -6.696 -1.084 2.791 1.00 92.06 104 ASN A O 1
ATOM 817 N N . TYR A 1 105 ? -4.661 -0.133 2.752 1.00 91.56 105 TYR A N 1
ATOM 818 C CA . TYR A 1 105 ? -4.950 0.724 1.615 1.00 91.56 105 TYR A CA 1
ATOM 81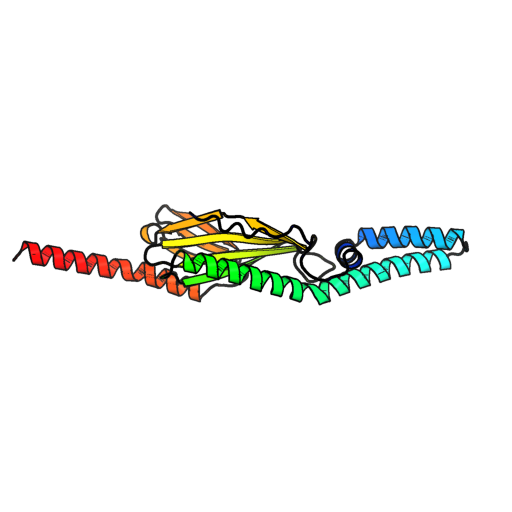9 C C . TYR A 1 105 ? -3.714 0.953 0.761 1.00 91.56 105 TYR A C 1
ATOM 821 O O . TYR A 1 105 ? -2.579 0.872 1.225 1.00 91.56 105 TYR A O 1
ATOM 829 N N . SER A 1 106 ? -3.941 1.262 -0.507 1.00 92.25 106 SER A N 1
ATOM 830 C CA . SER A 1 106 ? -2.880 1.589 -1.450 1.00 92.25 106 SER A CA 1
ATOM 831 C C . SER A 1 106 ? -3.105 2.965 -2.070 1.00 92.25 106 SER A C 1
ATOM 833 O O . SER A 1 106 ? -4.194 3.545 -2.005 1.00 92.25 106 SER A O 1
ATOM 835 N N . SER A 1 107 ? -2.038 3.565 -2.595 1.00 90.88 107 SER A N 1
ATOM 836 C CA . SER A 1 107 ? -2.124 4.850 -3.284 1.00 90.88 107 SER A CA 1
ATOM 837 C C . SER A 1 107 ? -1.001 5.044 -4.290 1.00 90.88 107 SER A C 1
ATOM 839 O O . SER A 1 107 ? 0.097 4.513 -4.130 1.00 90.88 107 SER A O 1
ATOM 841 N N . GLY A 1 108 ? -1.274 5.909 -5.265 1.00 88.75 108 GLY A N 1
ATOM 842 C CA . GLY A 1 108 ? -0.383 6.166 -6.384 1.00 88.75 108 GLY A CA 1
ATOM 843 C C . GLY A 1 108 ? -0.563 5.084 -7.435 1.00 88.75 108 GLY A C 1
ATOM 844 O O . GLY A 1 108 ? -0.376 3.910 -7.149 1.00 88.75 108 GLY A O 1
ATOM 845 N N . THR A 1 109 ? -0.928 5.492 -8.642 1.00 87.88 109 THR A N 1
ATOM 846 C CA . THR A 1 109 ? -1.120 4.589 -9.772 1.00 87.88 109 THR A CA 1
ATOM 847 C C . THR A 1 109 ? -0.014 4.812 -10.788 1.00 87.88 109 THR A C 1
ATOM 849 O O . THR A 1 109 ? 0.389 5.945 -11.057 1.00 87.88 109 THR A O 1
ATOM 852 N N . SER A 1 110 ? 0.470 3.724 -11.379 1.00 87.62 110 SER A N 1
ATOM 853 C CA . SER A 1 110 ? 1.388 3.774 -12.511 1.00 87.62 110 SER A CA 1
ATOM 854 C C . SER A 1 110 ? 0.684 3.270 -13.763 1.00 87.62 110 SER A C 1
ATOM 856 O O . SER A 1 110 ? -0.087 2.319 -13.717 1.00 87.62 110 SER A O 1
ATOM 858 N N . LEU A 1 111 ? 0.958 3.901 -14.905 1.00 88.12 111 LEU A N 1
ATOM 859 C CA . LEU A 1 111 ? 0.402 3.472 -16.193 1.00 88.12 111 LEU A CA 1
ATOM 860 C C . LEU A 1 111 ? 1.078 2.208 -16.744 1.00 88.12 111 LEU A C 1
ATOM 862 O O . LEU A 1 111 ? 0.543 1.574 -17.648 1.00 88.12 111 LEU A O 1
ATOM 866 N N . TRP A 1 112 ? 2.270 1.872 -16.244 1.00 91.12 112 TRP A N 1
ATOM 867 C CA . TRP A 1 112 ? 3.173 0.919 -16.900 1.00 91.12 112 TRP A CA 1
ATOM 868 C C . TRP A 1 112 ? 3.510 -0.314 -16.073 1.00 91.12 112 TRP A C 1
ATOM 870 O O . TRP A 1 112 ? 4.076 -1.265 -16.609 1.00 91.12 112 TRP A O 1
ATOM 880 N N . VAL A 1 113 ? 3.187 -0.285 -14.785 1.00 93.75 113 VAL A N 1
ATOM 881 C CA . VAL A 1 113 ? 3.345 -1.415 -13.872 1.00 93.75 113 VAL A CA 1
ATOM 882 C C . VAL A 1 113 ? 2.042 -1.592 -13.104 1.00 93.75 113 VAL A C 1
ATOM 884 O O . VAL A 1 113 ? 1.317 -0.624 -12.881 1.00 93.75 113 VAL A O 1
ATOM 887 N N . LYS A 1 114 ? 1.739 -2.833 -12.734 1.00 93.19 114 LYS A N 1
ATOM 888 C CA . LYS A 1 114 ? 0.531 -3.217 -12.002 1.00 93.19 114 LYS A CA 1
ATOM 889 C C . LYS A 1 114 ? 0.470 -2.730 -10.553 1.00 93.19 114 LYS A C 1
ATOM 891 O O . LYS A 1 114 ? -0.627 -2.342 -10.156 1.00 93.19 114 LYS A O 1
ATOM 896 N N . PRO A 1 115 ? 1.542 -2.810 -9.736 1.00 94.19 115 PRO A N 1
ATOM 897 C CA . PRO A 1 115 ? 1.438 -2.408 -8.341 1.00 94.19 115 PRO A CA 1
ATOM 898 C C . PRO A 1 115 ? 1.196 -0.908 -8.202 1.00 94.19 115 PRO A C 1
ATOM 900 O O . PRO A 1 115 ? 1.711 -0.095 -8.976 1.00 94.19 115 PRO A O 1
ATOM 903 N N . ASP A 1 116 ? 0.472 -0.559 -7.144 1.00 94.56 116 ASP A N 1
ATOM 904 C CA . ASP A 1 116 ? 0.390 0.816 -6.683 1.00 94.56 116 ASP A CA 1
ATOM 905 C C . ASP A 1 116 ? 1.751 1.264 -6.137 1.00 94.56 116 ASP A C 1
ATOM 907 O O . ASP A 1 116 ? 2.603 0.469 -5.729 1.00 94.56 116 ASP A O 1
ATOM 911 N N . GLU A 1 117 ? 1.984 2.570 -6.133 1.00 93.81 117 GLU A N 1
ATOM 912 C CA . GLU A 1 117 ? 3.281 3.115 -5.731 1.00 93.81 117 GLU A CA 1
ATOM 913 C C . GLU A 1 117 ? 3.546 2.941 -4.238 1.00 93.81 117 GLU A C 1
ATOM 915 O O . GLU A 1 117 ? 4.703 2.882 -3.816 1.00 93.81 117 GLU A O 1
ATOM 920 N N . ARG A 1 118 ? 2.484 2.912 -3.430 1.00 93.38 118 ARG A N 1
ATOM 921 C CA . ARG A 1 118 ? 2.565 2.843 -1.975 1.00 93.38 118 ARG A CA 1
ATOM 922 C C . ARG A 1 118 ? 1.456 1.988 -1.402 1.00 93.38 118 ARG A C 1
ATOM 924 O O . ARG A 1 118 ? 0.297 2.130 -1.789 1.00 93.38 118 ARG A O 1
ATOM 931 N N . TYR A 1 119 ? 1.822 1.201 -0.403 1.00 92.94 119 TYR A N 1
ATOM 932 C CA . TYR A 1 119 ? 0.908 0.398 0.395 1.00 92.94 119 TYR A CA 1
ATOM 933 C C . TYR A 1 119 ? 1.025 0.813 1.853 1.00 92.94 119 TYR A C 1
ATOM 935 O O . TYR A 1 119 ? 2.107 1.169 2.321 1.00 92.94 119 TYR A O 1
ATOM 943 N N . PHE A 1 120 ? -0.104 0.802 2.544 1.00 91.94 120 PHE A N 1
ATOM 944 C CA . PHE A 1 120 ? -0.246 1.267 3.909 1.00 91.94 120 PHE A CA 1
ATOM 945 C C . PHE A 1 120 ? -1.129 0.306 4.685 1.00 91.94 120 PHE A C 1
ATOM 947 O O . PHE A 1 120 ? -2.074 -0.282 4.149 1.00 91.94 120 PHE A O 1
ATOM 954 N N . THR A 1 121 ? -0.846 0.236 5.972 1.00 92.94 121 THR A N 1
ATOM 955 C CA . THR A 1 121 ? -1.529 -0.606 6.927 1.00 92.94 121 THR A CA 1
ATOM 956 C C . THR A 1 121 ? -1.810 0.206 8.187 1.00 92.94 121 THR A C 1
ATOM 958 O O . THR A 1 121 ? -0.916 0.824 8.772 1.00 92.94 121 THR A O 1
ATOM 961 N N . THR A 1 122 ? -3.075 0.201 8.594 1.00 93.56 122 THR A N 1
ATOM 962 C CA . THR A 1 122 ? -3.548 0.743 9.867 1.00 93.56 122 THR A CA 1
ATOM 963 C C . THR A 1 122 ? -4.090 -0.415 10.692 1.00 93.56 122 THR A C 1
ATOM 965 O O . THR A 1 122 ? -4.967 -1.146 10.233 1.00 93.56 122 THR A O 1
ATOM 968 N N . HIS A 1 123 ? -3.595 -0.585 11.913 1.00 93.00 123 HIS A N 1
ATOM 969 C CA . HIS A 1 123 ? -4.114 -1.593 12.834 1.00 93.00 123 HIS A CA 1
ATOM 970 C C . HIS A 1 123 ? -5.173 -0.967 13.739 1.00 93.00 123 HIS A C 1
ATOM 972 O O . HIS A 1 123 ? -4.926 0.061 14.364 1.00 93.00 123 HIS A O 1
ATOM 978 N N . ALA A 1 124 ? -6.357 -1.567 13.803 1.00 93.50 124 ALA A N 1
ATOM 979 C CA . ALA A 1 124 ? -7.434 -1.164 14.695 1.00 93.50 124 ALA A CA 1
ATOM 980 C C . ALA A 1 124 ? -7.530 -2.168 15.848 1.00 93.50 124 ALA A C 1
ATOM 982 O O . ALA A 1 124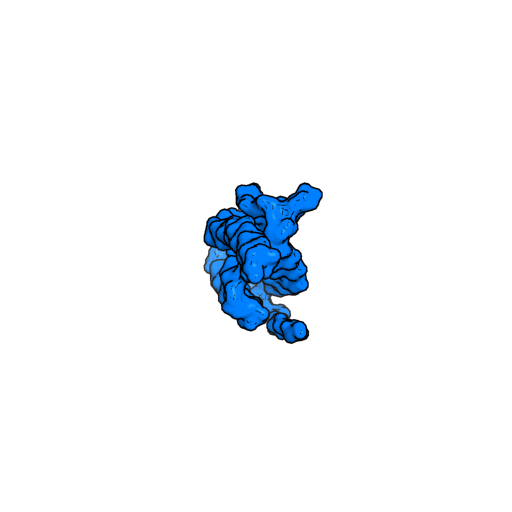 ? -7.838 -3.338 15.636 1.00 93.50 124 ALA A O 1
ATOM 983 N N . LEU A 1 125 ? -7.257 -1.711 17.062 1.00 93.69 125 LEU A N 1
ATOM 984 C CA . LEU A 1 125 ? -7.285 -2.499 18.283 1.00 93.69 125 LEU A CA 1
ATOM 985 C C . LEU A 1 125 ? -8.579 -2.199 19.041 1.00 93.69 125 LEU A C 1
ATOM 987 O O . LEU A 1 125 ? -8.761 -1.100 19.561 1.00 93.69 125 LEU A O 1
ATOM 991 N N . VAL A 1 126 ? -9.482 -3.171 19.075 1.00 93.81 126 VAL A N 1
ATOM 992 C CA . VAL A 1 126 ? -10.774 -3.107 19.766 1.00 93.81 126 VAL A CA 1
ATOM 993 C C . VAL A 1 126 ? -10.573 -3.651 21.172 1.00 93.81 126 VAL A C 1
ATOM 995 O O . VAL A 1 126 ? -10.305 -4.836 21.331 1.00 93.81 126 VAL A O 1
ATOM 998 N N . GLY A 1 127 ? -10.636 -2.784 22.181 1.00 91.75 127 GLY A N 1
ATOM 999 C CA . GLY A 1 127 ? -10.595 -3.167 23.592 1.00 91.75 127 GLY A CA 1
ATOM 1000 C C . GLY A 1 127 ? -11.966 -3.060 24.256 1.00 91.75 127 GLY A C 1
ATOM 1001 O O . GLY A 1 127 ? -12.970 -2.783 23.601 1.00 91.75 127 GLY A O 1
ATOM 1002 N N . ASP A 1 128 ? -12.002 -3.213 25.579 1.00 89.56 128 ASP A N 1
ATOM 1003 C CA . ASP A 1 128 ? -13.260 -3.227 26.336 1.00 89.56 128 ASP A CA 1
ATOM 1004 C C . ASP A 1 128 ? -13.973 -1.866 26.365 1.00 89.56 128 ASP A C 1
ATOM 1006 O O . ASP A 1 128 ? -15.198 -1.809 26.246 1.00 89.56 128 ASP A O 1
ATOM 1010 N N . GLU A 1 129 ? -13.214 -0.766 26.464 1.00 90.00 129 GLU A N 1
ATOM 1011 C CA . GLU A 1 129 ? -13.754 0.600 26.613 1.00 90.00 129 GLU A CA 1
ATOM 1012 C C . GLU A 1 129 ? -13.488 1.535 25.423 1.00 90.00 129 GLU A C 1
ATOM 1014 O O . GLU A 1 129 ? -14.087 2.616 25.316 1.00 90.00 129 GLU A O 1
ATOM 1019 N N . SER A 1 130 ? -12.569 1.158 24.539 1.00 92.81 130 SER A N 1
ATOM 1020 C CA . SER A 1 130 ? -12.098 2.005 23.450 1.00 92.81 130 SER A CA 1
ATOM 1021 C C . SER A 1 130 ? -11.647 1.192 22.246 1.00 92.81 130 SER A C 1
ATOM 1023 O O . SER A 1 130 ? -11.275 0.023 22.351 1.00 92.81 130 SER A O 1
ATOM 1025 N N . VAL A 1 131 ? -11.633 1.864 21.098 1.00 94.12 131 VAL A N 1
ATOM 1026 C CA . VAL A 1 131 ? -10.951 1.412 19.890 1.00 94.12 131 VAL A CA 1
ATOM 1027 C C . VAL A 1 131 ? -9.757 2.328 19.626 1.00 94.12 131 VAL A C 1
ATOM 1029 O O . VAL A 1 131 ? -9.887 3.554 19.658 1.00 94.12 131 VAL A O 1
ATOM 1032 N N . ALA A 1 132 ? -8.585 1.748 19.384 1.00 93.25 132 ALA A N 1
ATOM 1033 C CA . ALA A 1 132 ? -7.365 2.477 19.056 1.00 93.25 132 ALA A CA 1
ATOM 1034 C C . ALA A 1 132 ? -6.919 2.172 17.625 1.00 93.25 132 ALA A C 1
ATOM 1036 O O . ALA A 1 132 ? -6.799 1.015 17.238 1.00 93.25 132 ALA A O 1
ATOM 1037 N N . PHE A 1 133 ? -6.652 3.210 16.841 1.00 93.00 133 PHE A N 1
ATOM 1038 C CA . PHE A 1 133 ? -6.103 3.098 15.495 1.00 93.00 133 PHE A CA 1
ATOM 1039 C C . PHE A 1 133 ? -4.619 3.438 15.536 1.00 93.00 133 PHE A C 1
ATOM 1041 O O . PHE A 1 133 ? -4.240 4.559 15.875 1.00 93.00 133 PHE A O 1
ATOM 1048 N N . HIS A 1 134 ? -3.797 2.456 15.193 1.00 91.12 134 HIS A N 1
ATOM 1049 C CA . HIS A 1 134 ? -2.359 2.570 15.024 1.00 91.12 134 HIS A CA 1
ATOM 1050 C C . HIS A 1 134 ? -2.075 2.725 13.535 1.00 91.12 134 HIS A C 1
ATOM 1052 O O . HIS A 1 134 ? -2.093 1.756 12.770 1.00 91.12 134 HIS A O 1
ATOM 1058 N N . GLU A 1 135 ? -1.870 3.964 13.114 1.00 87.69 135 GLU A N 1
ATOM 1059 C CA . GLU A 1 135 ? -1.492 4.281 11.748 1.00 87.69 135 GLU A CA 1
ATOM 1060 C C . GLU A 1 135 ? 0.019 4.227 11.594 1.00 87.69 135 GLU A C 1
ATOM 1062 O O . GLU A 1 135 ? 0.758 4.673 12.473 1.00 87.69 135 GLU A O 1
ATOM 1067 N N . GLY A 1 136 ? 0.462 3.799 10.412 1.00 75.69 136 GLY A N 1
ATOM 1068 C CA . GLY A 1 136 ? 1.755 4.243 9.920 1.00 75.69 136 GLY A CA 1
ATOM 1069 C C . GLY A 1 136 ? 2.668 3.197 9.339 1.00 75.69 136 GLY A C 1
ATOM 1070 O O . GLY A 1 136 ? 3.735 3.583 8.877 1.00 75.69 136 GLY A O 1
ATOM 1071 N N . VAL A 1 137 ? 2.293 1.925 9.316 1.00 85.50 137 VAL A N 1
ATOM 1072 C CA . VAL A 1 137 ? 3.133 0.920 8.669 1.00 85.50 137 VAL A CA 1
ATOM 1073 C C . VAL A 1 137 ? 2.863 0.959 7.171 1.00 85.50 137 VAL A C 1
ATOM 1075 O O . VAL A 1 137 ? 1.722 0.832 6.737 1.00 85.50 137 VAL A O 1
ATOM 1078 N N . GLY A 1 138 ? 3.891 1.158 6.357 1.00 90.44 138 GLY A N 1
ATOM 1079 C CA . GLY A 1 138 ? 3.732 1.194 4.911 1.00 90.44 138 GLY A CA 1
ATOM 1080 C C . GLY A 1 138 ? 5.017 0.898 4.159 1.00 90.44 138 GLY A C 1
ATOM 1081 O O . GLY A 1 138 ? 6.099 0.834 4.737 1.00 90.44 138 GLY A O 1
ATOM 1082 N N . VAL A 1 139 ? 4.890 0.732 2.848 1.00 91.62 139 VAL A N 1
ATOM 1083 C CA . VAL A 1 139 ? 6.015 0.518 1.938 1.00 91.62 139 VAL A CA 1
ATOM 1084 C C . VAL A 1 139 ? 5.870 1.403 0.707 1.00 91.62 139 VAL A C 1
ATOM 1086 O O . VAL A 1 139 ? 4.802 1.483 0.096 1.00 91.62 139 VAL A O 1
ATOM 1089 N N . ASP A 1 140 ? 6.941 2.121 0.366 1.00 91.69 140 ASP A N 1
ATOM 1090 C CA . ASP A 1 140 ? 7.079 2.815 -0.913 1.00 91.69 140 ASP A CA 1
ATOM 1091 C C . ASP A 1 140 ? 7.654 1.822 -1.919 1.00 91.69 140 ASP A C 1
ATOM 1093 O O . ASP A 1 140 ? 8.837 1.483 -1.875 1.00 91.69 140 ASP A O 1
ATOM 1097 N N . MET A 1 141 ? 6.801 1.338 -2.817 1.00 91.88 141 MET A N 1
ATOM 1098 C CA . MET A 1 141 ? 7.131 0.284 -3.766 1.00 91.88 141 MET A CA 1
ATOM 1099 C C . MET A 1 141 ? 8.160 0.780 -4.792 1.00 91.88 141 MET A C 1
ATOM 1101 O O . MET A 1 141 ? 9.081 0.057 -5.152 1.00 91.88 141 MET A O 1
ATOM 1105 N N . LYS A 1 142 ? 8.123 2.059 -5.189 1.00 91.88 142 LYS A N 1
ATOM 1106 C CA . LYS A 1 142 ? 9.132 2.631 -6.102 1.00 91.88 142 LYS A CA 1
ATOM 1107 C C . LYS A 1 142 ? 10.538 2.568 -5.525 1.00 91.88 142 LYS A C 1
ATOM 1109 O O . LYS A 1 142 ? 11.488 2.270 -6.250 1.00 91.88 142 LYS A O 1
ATOM 1114 N N . ARG A 1 143 ? 10.680 2.885 -4.238 1.00 89.12 143 ARG A N 1
ATOM 1115 C CA . ARG A 1 143 ? 11.978 2.910 -3.553 1.00 89.12 143 ARG A CA 1
ATOM 1116 C C . ARG A 1 143 ? 12.321 1.591 -2.859 1.00 89.12 143 ARG A C 1
ATOM 1118 O O . ARG A 1 143 ? 13.488 1.387 -2.546 1.00 89.12 143 ARG A O 1
ATOM 1125 N N . ARG A 1 144 ? 11.337 0.709 -2.660 1.00 89.31 144 ARG A N 1
ATOM 1126 C CA . ARG A 1 144 ? 11.399 -0.480 -1.787 1.00 89.31 144 ARG A CA 1
ATOM 1127 C C . ARG A 1 144 ? 11.803 -0.121 -0.359 1.00 89.31 144 ARG A C 1
ATOM 1129 O O . ARG A 1 144 ? 12.540 -0.859 0.286 1.00 89.31 144 ARG A O 1
ATOM 1136 N N . ILE A 1 145 ? 11.359 1.051 0.093 1.00 85.81 145 ILE A N 1
ATOM 1137 C CA . ILE A 1 145 ? 11.662 1.570 1.425 1.00 85.81 145 ILE A CA 1
ATOM 1138 C C . ILE A 1 145 ? 10.400 1.429 2.266 1.00 85.81 145 ILE A C 1
ATOM 1140 O O . ILE A 1 145 ? 9.372 2.028 1.920 1.00 85.81 145 ILE A O 1
ATOM 1144 N N . PRO A 1 146 ? 10.455 0.658 3.353 1.00 84.38 146 PRO A N 1
ATOM 1145 C CA . PRO A 1 146 ? 9.376 0.627 4.303 1.00 84.38 146 PRO A CA 1
ATOM 1146 C C . PRO A 1 146 ? 9.446 1.867 5.198 1.00 84.38 146 PRO A C 1
ATOM 1148 O O . PRO A 1 146 ? 10.501 2.470 5.396 1.00 84.38 146 PRO A O 1
ATOM 1151 N N . TYR A 1 147 ? 8.310 2.279 5.732 1.00 82.75 147 TYR A N 1
ATOM 1152 C CA . TYR A 1 147 ? 8.241 3.372 6.687 1.00 82.75 147 TYR A CA 1
ATOM 1153 C C . TYR A 1 147 ? 7.239 3.043 7.779 1.00 82.75 147 TYR A C 1
ATOM 1155 O O . TYR A 1 147 ? 6.243 2.353 7.564 1.00 82.75 147 TYR A O 1
ATOM 1163 N N . VAL A 1 148 ? 7.527 3.578 8.959 1.00 80.50 148 VAL A N 1
ATOM 1164 C CA . VAL A 1 148 ? 6.682 3.465 10.138 1.00 80.50 148 VAL A CA 1
ATOM 1165 C C . VAL A 1 148 ? 6.379 4.874 10.619 1.00 80.50 148 VAL A C 1
ATOM 1167 O O . VAL A 1 148 ? 7.281 5.625 10.990 1.00 80.50 148 VAL A O 1
ATOM 1170 N N . ARG A 1 149 ? 5.103 5.249 10.607 1.00 78.69 149 ARG A N 1
ATOM 1171 C CA . ARG A 1 149 ? 4.583 6.302 11.478 1.00 78.69 149 ARG A CA 1
ATOM 1172 C C . ARG A 1 149 ? 4.070 5.631 12.743 1.00 78.69 149 ARG A C 1
ATOM 1174 O O . ARG A 1 149 ? 3.621 4.493 12.703 1.00 78.69 149 ARG A O 1
ATOM 1181 N N . ASN A 1 150 ? 4.204 6.314 13.867 1.00 74.06 150 ASN A N 1
ATOM 1182 C CA . ASN A 1 150 ? 3.703 5.830 15.147 1.00 74.06 150 ASN A CA 1
ATOM 1183 C C . ASN A 1 150 ? 2.614 6.787 15.631 1.00 74.06 150 ASN A C 1
ATOM 1185 O O . ASN A 1 150 ? 2.756 7.453 16.655 1.00 74.06 150 ASN A O 1
ATOM 1189 N N . GLU A 1 151 ? 1.578 6.939 14.809 1.00 86.00 151 GLU A N 1
ATOM 1190 C CA . GLU A 1 151 ? 0.436 7.795 15.109 1.00 86.00 151 GLU A CA 1
ATOM 1191 C C . GLU A 1 151 ? -0.664 6.913 15.705 1.00 86.00 151 GLU A C 1
ATOM 1193 O O . GLU A 1 151 ? -1.171 5.998 15.055 1.00 86.00 151 GLU A O 1
ATOM 1198 N N . ILE A 1 152 ? -0.996 7.159 16.973 1.00 89.88 152 ILE A N 1
ATOM 1199 C CA . ILE A 1 152 ? -1.999 6.391 17.713 1.00 89.88 152 ILE A CA 1
ATOM 1200 C C . ILE A 1 152 ? -3.172 7.311 18.014 1.00 89.88 152 ILE A C 1
ATOM 1202 O O . ILE A 1 152 ? -3.007 8.342 18.668 1.00 89.88 152 ILE A O 1
ATOM 1206 N N . THR A 1 153 ? -4.359 6.917 17.567 1.00 93.00 153 THR A N 1
ATOM 1207 C CA . THR A 1 153 ? -5.609 7.609 17.888 1.00 93.00 153 THR A CA 1
ATOM 1208 C C . THR A 1 153 ? -6.525 6.668 18.652 1.00 93.00 153 THR A C 1
ATOM 1210 O O . THR A 1 153 ? -7.031 5.701 18.090 1.00 93.00 153 THR A O 1
ATOM 1213 N N . GLU A 1 154 ? -6.755 6.954 19.929 1.00 93.69 154 GLU A N 1
ATOM 1214 C CA . GLU A 1 154 ? -7.662 6.183 20.779 1.00 93.69 154 GLU A CA 1
ATOM 1215 C C . GLU A 1 154 ? -8.999 6.904 20.954 1.00 93.69 154 GLU A C 1
ATOM 1217 O O . GLU A 1 154 ? -9.05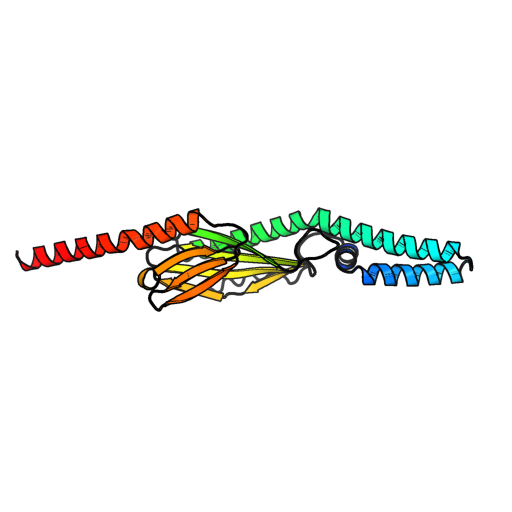1 8.088 21.292 1.00 93.69 154 GLU A O 1
ATOM 1222 N N . ILE A 1 155 ? -10.091 6.179 20.721 1.00 94.50 155 ILE A N 1
ATOM 1223 C CA . ILE A 1 155 ? -11.456 6.692 20.778 1.00 94.50 155 ILE A CA 1
ATOM 1224 C C . ILE A 1 155 ? -12.247 5.804 21.729 1.00 94.50 155 ILE A C 1
ATOM 1226 O O . ILE A 1 155 ? -12.467 4.621 21.470 1.00 94.50 155 ILE A O 1
ATOM 1230 N N . ARG A 1 156 ? -12.698 6.382 22.843 1.00 93.69 156 ARG A N 1
ATOM 1231 C CA . ARG A 1 156 ? -13.598 5.693 23.773 1.00 93.69 156 ARG A CA 1
ATOM 1232 C C . ARG A 1 156 ? -14.959 5.486 23.117 1.00 93.69 156 ARG A C 1
ATOM 1234 O O . ARG A 1 156 ? -15.460 6.399 22.454 1.00 93.69 156 ARG A O 1
ATOM 1241 N N . TYR A 1 157 ? -15.603 4.345 23.367 1.00 93.25 157 TYR A N 1
ATOM 1242 C CA . TYR A 1 157 ? -16.926 4.056 22.789 1.00 93.25 157 TYR A CA 1
ATOM 1243 C C . TYR A 1 157 ? -17.982 5.088 23.180 1.00 93.25 157 TYR A C 1
ATOM 1245 O O . TYR A 1 157 ? -18.946 5.304 22.457 1.00 93.25 157 TYR A O 1
ATOM 1253 N N . GLU A 1 158 ? -17.783 5.783 24.298 1.00 91.06 158 GLU A N 1
ATOM 1254 C CA . GLU A 1 158 ? -18.680 6.846 24.733 1.00 91.06 158 GLU A CA 1
ATOM 1255 C C . GLU A 1 158 ? -18.685 8.104 23.879 1.00 91.06 158 GLU A C 1
ATOM 1257 O O . GLU A 1 158 ? -19.647 8.872 23.920 1.00 91.06 158 GLU A O 1
ATOM 1262 N N . TRP A 1 159 ? -17.614 8.316 23.125 1.00 94.00 159 TRP A N 1
ATOM 1263 C CA . TRP A 1 159 ? -17.515 9.414 22.182 1.00 94.00 159 TRP A CA 1
ATOM 1264 C C . TRP A 1 159 ? -17.851 8.966 20.773 1.00 94.00 159 TRP A C 1
ATOM 1266 O O . TRP A 1 159 ? -17.908 9.819 19.898 1.00 94.00 159 TRP A O 1
ATOM 1276 N N . LEU A 1 160 ? -18.091 7.673 20.549 1.00 93.81 160 LEU A N 1
ATOM 1277 C CA . LEU A 1 160 ? -18.429 7.113 19.253 1.00 93.81 160 LEU A CA 1
ATOM 1278 C C . LEU A 1 160 ? -19.954 7.049 19.097 1.00 93.81 160 LEU A C 1
ATOM 1280 O O . LEU A 1 160 ? -20.653 6.442 19.900 1.00 93.81 160 LEU A O 1
ATOM 1284 N N . SER A 1 161 ? -20.465 7.703 18.060 1.00 93.25 161 SER A N 1
ATOM 1285 C CA . SER A 1 161 ? -21.877 7.687 17.665 1.00 93.25 161 SER A CA 1
ATOM 1286 C C . SER A 1 161 ? -22.151 6.579 16.650 1.00 93.25 161 SER A C 1
ATOM 1288 O O . SER A 1 161 ? -23.139 5.857 16.760 1.00 93.25 161 SER A O 1
ATOM 1290 N N . SER A 1 162 ? -21.262 6.409 15.668 1.00 93.19 162 SER A N 1
ATOM 1291 C CA . SER A 1 162 ? -21.385 5.373 14.642 1.00 93.19 162 SER A CA 1
ATOM 1292 C C . SER A 1 162 ? -20.026 5.015 14.037 1.00 93.19 162 SER A C 1
ATOM 1294 O O . SER A 1 162 ? -19.068 5.792 14.091 1.00 93.19 162 SER A O 1
ATOM 1296 N N . ILE A 1 163 ? -19.954 3.823 13.445 1.00 94.88 163 ILE A N 1
ATOM 1297 C CA . ILE A 1 163 ? -18.845 3.379 12.604 1.00 94.88 163 ILE A CA 1
ATOM 1298 C C . ILE A 1 163 ? -19.413 2.773 11.319 1.00 94.88 163 ILE A C 1
ATOM 1300 O O . ILE A 1 163 ? -20.318 1.936 11.368 1.00 94.88 163 ILE A O 1
ATOM 1304 N N . GLN A 1 164 ? -18.908 3.214 10.167 1.00 94.44 164 GLN A N 1
ATOM 1305 C CA . GLN A 1 164 ? -19.397 2.771 8.863 1.00 94.44 164 GLN A CA 1
ATOM 1306 C C . GLN A 1 164 ? -18.305 2.760 7.796 1.00 94.44 164 GLN A C 1
ATOM 1308 O O . GLN A 1 164 ? -17.285 3.442 7.914 1.00 94.44 164 GLN A O 1
ATOM 1313 N N . TYR A 1 165 ? -18.547 2.001 6.730 1.00 94.31 165 TYR A N 1
ATOM 1314 C CA . TYR A 1 165 ? -17.706 2.006 5.542 1.00 94.31 165 TYR A CA 1
ATOM 13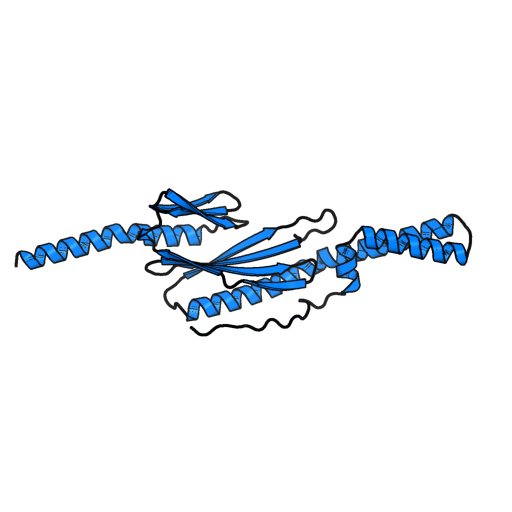15 C C . TYR A 1 165 ? -18.298 2.910 4.460 1.00 94.31 165 TYR A C 1
ATOM 1317 O O . TYR A 1 165 ? -19.361 2.638 3.909 1.00 94.31 165 TYR A O 1
ATOM 1325 N N . GLU A 1 166 ? -17.575 3.972 4.130 1.00 92.88 166 GLU A N 1
ATOM 1326 C CA . GLU A 1 166 ? -17.822 4.848 2.989 1.00 92.88 166 GLU A CA 1
ATOM 1327 C C . GLU A 1 166 ? -16.630 4.729 2.048 1.00 92.88 166 GLU A C 1
ATOM 1329 O O . GLU A 1 166 ? -15.670 5.490 2.175 1.00 92.88 166 GLU A O 1
ATOM 1334 N N . ARG A 1 167 ? -16.653 3.748 1.134 1.00 90.06 167 ARG A N 1
ATOM 1335 C CA . ARG A 1 167 ? -15.512 3.437 0.257 1.00 90.06 167 ARG A CA 1
ATOM 1336 C C . ARG A 1 167 ? -14.849 4.715 -0.294 1.00 90.06 167 ARG A C 1
ATOM 1338 O O . ARG A 1 167 ? -15.542 5.517 -0.924 1.00 90.06 167 ARG A O 1
ATOM 1345 N N . PRO A 1 168 ? -13.525 4.906 -0.121 1.00 91.75 168 PRO A N 1
ATOM 1346 C CA . PRO A 1 168 ? -12.519 3.987 0.440 1.00 91.75 168 PRO A CA 1
ATOM 1347 C C . PRO A 1 168 ? -12.177 4.238 1.927 1.00 91.75 168 PRO A C 1
ATOM 1349 O O . PRO A 1 168 ? -11.009 4.170 2.309 1.00 91.75 168 PRO A O 1
ATOM 1352 N N . TYR A 1 169 ? -13.148 4.605 2.766 1.00 94.69 169 TYR A N 1
ATOM 1353 C CA . TYR A 1 169 ? -12.920 5.028 4.149 1.00 94.69 169 TYR A CA 1
ATOM 1354 C C . TYR A 1 169 ? -13.729 4.225 5.170 1.00 94.69 169 TYR A C 1
ATOM 1356 O O . TYR A 1 169 ? -14.933 4.039 5.030 1.00 94.69 169 TYR A O 1
ATOM 1364 N N . VAL A 1 170 ? -13.074 3.855 6.266 1.00 94.69 170 VAL A N 1
ATOM 1365 C CA . VAL A 1 170 ? -13.716 3.605 7.556 1.00 94.69 170 VAL A CA 1
ATOM 1366 C C . VAL A 1 170 ? -13.959 4.957 8.215 1.00 94.69 170 VAL A C 1
ATOM 1368 O O . VAL A 1 170 ? -13.013 5.678 8.540 1.00 94.69 170 VAL A O 1
ATOM 1371 N N . ARG A 1 171 ? -15.227 5.321 8.386 1.00 95.94 171 ARG A N 1
ATOM 1372 C CA . ARG A 1 171 ? -15.655 6.581 8.991 1.00 95.94 171 ARG A CA 1
ATOM 1373 C C . ARG A 1 171 ? -16.185 6.325 10.394 1.00 95.94 171 ARG A C 1
ATOM 1375 O O . ARG A 1 171 ? -17.092 5.518 10.579 1.00 95.94 171 ARG A O 1
ATOM 1382 N N . LEU A 1 172 ? -15.632 7.054 11.354 1.00 95.19 172 LEU A N 1
ATOM 1383 C CA . LEU A 1 172 ? -16.094 7.100 12.732 1.00 95.19 172 LEU A CA 1
ATOM 1384 C C . LEU A 1 172 ? -16.764 8.446 12.956 1.00 95.19 172 LEU A C 1
ATOM 1386 O O . LEU A 1 172 ? -16.137 9.489 12.757 1.00 95.19 172 LEU A O 1
ATOM 1390 N N . GLU A 1 173 ? -18.026 8.436 13.359 1.00 95.88 173 GLU A N 1
ATOM 1391 C CA . GLU A 1 173 ? -18.722 9.652 13.763 1.00 95.88 173 GLU A CA 1
ATOM 1392 C C . GLU A 1 173 ? -18.716 9.759 15.273 1.00 95.88 173 GLU A C 1
ATOM 1394 O O . GLU A 1 173 ? -19.095 8.823 15.974 1.00 95.88 173 GLU A O 1
ATOM 1399 N N . LEU A 1 174 ? -18.284 10.907 15.778 1.00 95.31 174 LEU A N 1
ATOM 1400 C CA . LEU A 1 174 ? -18.230 11.168 17.201 1.00 95.31 174 LEU A CA 1
ATOM 1401 C C . LEU A 1 174 ? -19.537 11.795 17.689 1.00 95.31 174 LEU A C 1
ATOM 1403 O O . LEU A 1 174 ? -20.209 12.511 16.948 1.00 95.31 174 LEU A O 1
ATOM 1407 N N . THR A 1 175 ? -19.851 11.632 18.972 1.00 92.81 175 THR A N 1
ATOM 1408 C CA . THR A 1 175 ? -21.010 12.270 19.627 1.00 92.81 175 THR A CA 1
ATOM 1409 C C . THR A 1 175 ? -20.950 13.801 19.591 1.00 92.81 175 THR A C 1
ATOM 1411 O O . THR A 1 175 ? -21.973 14.468 19.691 1.00 92.81 175 THR A O 1
ATOM 1414 N N . SER A 1 176 ? -19.758 14.368 19.376 1.00 92.00 176 SER A N 1
ATOM 1415 C CA . SER A 1 176 ? -19.550 15.803 19.135 1.00 92.00 176 SER A CA 1
ATOM 1416 C C . SER A 1 176 ? -19.976 16.289 17.740 1.00 92.00 176 SER A C 1
ATOM 1418 O O . SER A 1 176 ? -19.904 17.486 17.473 1.00 92.00 176 SER A O 1
ATOM 1420 N N . GLY A 1 177 ? -20.348 15.387 16.825 1.00 91.56 177 GLY A N 1
ATOM 1421 C CA . GLY A 1 177 ? -20.629 15.687 15.415 1.00 91.56 177 GLY A CA 1
ATOM 1422 C C . GLY A 1 177 ? -19.387 15.743 14.514 1.00 91.56 177 GLY A C 1
ATOM 1423 O O . GLY A 1 177 ? -19.512 15.911 13.302 1.00 91.56 177 GLY A O 1
ATOM 1424 N N . LYS A 1 178 ? -18.175 15.587 15.067 1.00 94.62 178 LYS A N 1
ATOM 1425 C CA . LYS A 1 178 ? -16.937 15.449 14.281 1.00 94.62 178 LYS A CA 1
ATOM 1426 C C . LYS A 1 178 ? -16.829 14.046 13.681 1.00 94.62 178 LYS A C 1
ATOM 1428 O O . LYS A 1 178 ? -17.266 13.079 14.295 1.00 94.62 178 LYS A O 1
ATOM 1433 N N . SER A 1 179 ? -16.175 13.924 12.526 1.00 93.62 179 SER A N 1
ATOM 1434 C CA . SER A 1 179 ? -15.881 12.627 11.904 1.00 93.62 179 SER A CA 1
ATOM 1435 C C . SER A 1 179 ? -14.381 12.396 11.754 1.00 93.62 179 SER A C 1
ATOM 1437 O O . SER A 1 179 ? -13.679 13.290 11.277 1.00 93.62 179 SER A O 1
ATOM 1439 N N . ILE A 1 180 ? -13.922 11.188 12.069 1.00 94.44 180 ILE A N 1
ATOM 1440 C CA . ILE A 1 180 ? -12.562 10.706 11.798 1.00 94.44 180 ILE A CA 1
ATOM 1441 C C . ILE A 1 180 ? -12.644 9.676 10.667 1.00 94.44 180 ILE A C 1
ATOM 1443 O O . ILE A 1 180 ? -13.627 8.940 10.565 1.00 94.44 180 ILE A O 1
ATOM 1447 N N . ARG A 1 181 ? -11.650 9.653 9.773 1.00 94.75 181 ARG A N 1
ATOM 1448 C CA . ARG A 1 181 ? -11.639 8.765 8.605 1.00 94.75 181 ARG A CA 1
ATOM 1449 C C . ARG A 1 181 ? -10.298 8.065 8.470 1.00 94.75 181 ARG A C 1
ATOM 1451 O O . ARG A 1 181 ? -9.276 8.736 8.380 1.00 94.75 181 ARG A O 1
ATOM 1458 N N . TYR A 1 182 ? -10.340 6.747 8.341 1.00 93.00 182 TYR A N 1
ATOM 1459 C CA . TYR A 1 182 ? -9.190 5.905 8.023 1.00 93.00 182 TYR A CA 1
ATOM 1460 C C . TYR A 1 182 ? -9.395 5.282 6.650 1.00 93.00 182 TYR A C 1
ATOM 1462 O O . TYR A 1 182 ? -10.505 4.874 6.318 1.00 93.00 182 TYR A O 1
ATOM 1470 N N . ARG A 1 183 ? -8.355 5.226 5.818 1.00 91.69 183 ARG A N 1
ATOM 1471 C CA . ARG A 1 183 ? -8.465 4.594 4.496 1.00 91.69 183 ARG A CA 1
ATOM 1472 C C . ARG A 1 183 ? -8.474 3.072 4.624 1.00 91.69 183 ARG A C 1
ATOM 1474 O O . ARG A 1 183 ? -7.700 2.514 5.393 1.00 91.69 183 ARG A O 1
ATOM 1481 N N . ALA A 1 184 ? -9.324 2.425 3.835 1.00 91.69 184 ALA A N 1
ATOM 1482 C CA . ALA A 1 184 ? -9.384 0.976 3.701 1.00 91.69 184 ALA A CA 1
ATOM 1483 C C . ALA A 1 184 ? -9.877 0.600 2.294 1.00 91.69 184 ALA A C 1
ATOM 1485 O O . ALA A 1 184 ? -10.912 1.093 1.827 1.00 91.69 184 ALA A O 1
ATOM 1486 N N . ASN A 1 185 ? -9.134 -0.277 1.619 1.00 88.44 185 ASN A N 1
ATOM 1487 C CA . ASN A 1 185 ? -9.473 -0.765 0.281 1.00 88.44 185 ASN A CA 1
ATOM 1488 C C . ASN A 1 185 ? -10.773 -1.582 0.282 1.00 88.44 185 ASN A C 1
ATOM 1490 O O . ASN A 1 185 ? -11.551 -1.463 -0.668 1.00 88.44 185 ASN A O 1
ATOM 1494 N N . ASP A 1 186 ? -11.023 -2.308 1.375 1.00 87.75 186 ASP A N 1
ATOM 1495 C CA . ASP A 1 186 ? -12.165 -3.200 1.574 1.00 87.75 186 ASP A CA 1
ATOM 1496 C C . ASP A 1 186 ? -12.888 -2.898 2.895 1.00 87.75 186 ASP A C 1
ATOM 1498 O O . ASP A 1 186 ? -12.326 -2.267 3.794 1.00 87.75 186 ASP A O 1
ATOM 1502 N N . ALA A 1 187 ? -14.144 -3.339 3.003 1.00 89.00 187 ALA A N 1
ATOM 1503 C CA . ALA A 1 187 ? -14.945 -3.196 4.215 1.00 89.00 187 ALA A CA 1
ATOM 1504 C C . ALA A 1 187 ? -14.456 -4.176 5.304 1.00 89.00 187 ALA A C 1
ATOM 1506 O O . ALA A 1 187 ? -14.480 -5.388 5.086 1.00 89.00 187 ALA A O 1
ATOM 1507 N N . PRO A 1 188 ? -14.014 -3.695 6.481 1.00 91.38 188 PRO A N 1
ATOM 1508 C CA . PRO A 1 188 ? -13.591 -4.557 7.580 1.00 91.38 188 PRO A CA 1
ATOM 1509 C C . PRO A 1 188 ? -14.800 -4.993 8.425 1.00 91.38 188 PRO A C 1
ATOM 1511 O O . PRO A 1 188 ? -14.964 -4.548 9.559 1.00 91.38 188 PRO A O 1
ATOM 1514 N N . ASP A 1 189 ? -15.662 -5.856 7.884 1.00 92.81 189 ASP A N 1
ATOM 1515 C CA . ASP A 1 189 ? -16.951 -6.203 8.511 1.00 92.81 189 ASP A CA 1
ATOM 1516 C C . ASP A 1 189 ? -16.811 -6.687 9.963 1.00 92.81 189 ASP A C 1
ATOM 1518 O O . ASP A 1 189 ? -17.514 -6.202 10.849 1.00 92.81 189 ASP A O 1
ATOM 1522 N N . ALA A 1 190 ? -15.816 -7.538 10.233 1.00 93.44 190 ALA A N 1
ATOM 1523 C CA . ALA A 1 190 ? -15.543 -8.041 11.579 1.00 93.44 190 ALA A CA 1
ATOM 1524 C C . ALA A 1 190 ? -15.174 -6.926 12.579 1.00 93.44 190 ALA A C 1
ATOM 1526 O O . ALA A 1 190 ? -15.625 -6.960 13.720 1.00 93.44 190 ALA A O 1
ATOM 1527 N N . LEU A 1 191 ? -14.428 -5.898 12.146 1.00 93.88 191 LEU A N 1
ATOM 1528 C CA . LEU A 1 191 ? -14.140 -4.723 12.981 1.00 93.88 191 LEU A CA 1
ATOM 1529 C C . LEU A 1 191 ? -15.436 -3.986 13.332 1.00 93.88 191 LEU A C 1
ATOM 1531 O O . LEU A 1 191 ? -15.616 -3.553 14.468 1.00 93.88 191 LEU A O 1
ATOM 1535 N N . PHE A 1 192 ? -16.337 -3.813 12.362 1.00 93.94 192 PHE A N 1
ATOM 1536 C CA . PHE A 1 192 ? -17.585 -3.097 12.606 1.00 93.94 192 PHE A CA 1
ATOM 1537 C C . PHE A 1 192 ? -18.518 -3.848 13.541 1.00 93.94 192 PHE A C 1
ATOM 1539 O O . PHE A 1 192 ? -19.156 -3.216 14.381 1.00 93.94 192 PHE A O 1
ATOM 1546 N N . ASP A 1 193 ? -18.610 -5.164 13.390 1.00 94.25 193 ASP A N 1
ATOM 1547 C CA . ASP A 1 193 ? -19.448 -5.995 14.245 1.00 94.25 193 ASP A CA 1
ATOM 1548 C C . ASP A 1 193 ? -18.954 -5.966 15.694 1.00 94.25 193 ASP A C 1
ATOM 1550 O O . ASP A 1 193 ? -19.757 -5.766 16.605 1.00 94.25 193 ASP A O 1
ATOM 1554 N N . ASP A 1 194 ? -17.638 -6.045 15.902 1.00 94.12 194 ASP A N 1
ATOM 1555 C CA . ASP A 1 194 ? -17.025 -6.007 17.231 1.00 94.12 194 ASP A CA 1
ATOM 1556 C C . ASP A 1 194 ? -17.209 -4.634 17.900 1.00 94.12 194 ASP A C 1
ATOM 1558 O O . ASP A 1 194 ? -17.748 -4.523 19.004 1.00 94.12 194 ASP A O 1
ATOM 1562 N N . VAL A 1 195 ? -16.894 -3.548 17.182 1.00 93.50 195 VAL A N 1
ATOM 1563 C CA . VAL A 1 195 ? -17.098 -2.180 17.687 1.00 93.50 195 VAL A CA 1
ATOM 1564 C C . VAL A 1 195 ? -18.576 -1.921 17.998 1.00 93.50 195 VAL A C 1
ATOM 1566 O O . VAL A 1 195 ? -18.893 -1.373 19.056 1.00 93.50 195 VAL A O 1
ATOM 1569 N N . ARG A 1 196 ? -19.508 -2.341 17.127 1.00 93.38 196 ARG A N 1
ATOM 1570 C CA . ARG A 1 196 ? -20.951 -2.189 17.383 1.00 93.38 196 ARG A CA 1
ATOM 1571 C C . ARG A 1 196 ? -21.405 -3.003 18.594 1.00 93.38 196 ARG A C 1
ATOM 1573 O O . ARG A 1 196 ? -22.199 -2.487 19.381 1.00 93.38 196 ARG A O 1
ATOM 1580 N N . ALA A 1 197 ? -20.901 -4.222 18.781 1.00 91.38 197 ALA A N 1
ATOM 1581 C CA . ALA A 1 197 ? -21.217 -5.037 19.952 1.00 91.38 197 ALA A CA 1
ATOM 1582 C C . ALA A 1 197 ? -20.779 -4.344 21.254 1.00 91.38 197 ALA A C 1
ATOM 1584 O O . ALA A 1 197 ? -21.565 -4.258 22.200 1.00 91.38 197 ALA A O 1
ATOM 1585 N N . HIS A 1 198 ? -19.574 -3.768 21.287 1.00 90.25 198 HIS A N 1
ATOM 1586 C CA . HIS A 1 198 ? -19.094 -2.999 22.440 1.00 90.25 198 HIS A CA 1
ATOM 1587 C C . HIS A 1 198 ? -19.915 -1.722 22.692 1.00 90.25 198 HIS A C 1
ATOM 1589 O O . HIS A 1 198 ? -20.254 -1.420 23.838 1.00 90.25 198 HIS A O 1
ATOM 1595 N N . MET A 1 199 ? -20.328 -1.009 21.639 1.00 89.06 199 MET A N 1
ATOM 1596 C CA . MET A 1 199 ? -21.222 0.150 21.771 1.00 89.06 199 MET A CA 1
ATOM 1597 C C . MET A 1 199 ? -22.601 -0.226 22.350 1.00 89.06 199 MET A C 1
ATOM 1599 O O . MET A 1 199 ? -23.180 0.557 23.105 1.00 89.06 199 MET A O 1
ATOM 1603 N N . GLN A 1 200 ? -23.123 -1.415 22.025 1.00 86.19 200 GLN A N 1
ATOM 1604 C CA . GLN A 1 200 ? -24.449 -1.890 22.450 1.00 86.19 200 GLN A CA 1
ATOM 1605 C C . GLN A 1 200 ? -24.491 -2.507 23.854 1.00 86.19 200 GLN A C 1
ATOM 1607 O O . GLN A 1 200 ? -25.523 -2.401 24.514 1.00 86.19 200 GLN A O 1
ATOM 1612 N N . ARG A 1 201 ? -23.405 -3.120 24.347 1.00 80.38 201 ARG A N 1
ATOM 1613 C CA . ARG A 1 201 ? -23.353 -3.653 25.728 1.00 80.38 201 ARG A CA 1
ATOM 1614 C C . ARG A 1 201 ? -23.471 -2.548 26.787 1.00 80.38 201 ARG A C 1
ATOM 1616 O O . ARG A 1 201 ? -24.025 -2.750 27.863 1.00 80.38 201 ARG A O 1
ATOM 1623 N N . ARG A 1 202 ? -23.029 -1.333 26.459 1.00 67.50 202 ARG A N 1
ATOM 1624 C CA . ARG A 1 202 ? -22.991 -0.178 27.366 1.00 67.50 202 ARG A CA 1
ATOM 1625 C C . ARG A 1 202 ? -24.343 0.244 27.981 1.00 67.50 202 ARG A C 1
ATOM 1627 O O . ARG A 1 202 ? -24.380 0.493 29.192 1.00 67.50 202 ARG A O 1
ATOM 1634 N N . PRO A 1 203 ? -25.443 0.391 27.217 1.00 58.69 203 PRO A N 1
ATOM 1635 C CA . PRO A 1 203 ? -26.738 0.721 27.808 1.00 58.69 203 PRO A CA 1
ATOM 1636 C C . PRO A 1 203 ? -27.250 -0.342 28.793 1.00 58.69 203 PRO A C 1
ATOM 1638 O O . PRO A 1 203 ? -27.974 0.026 29.715 1.00 58.69 203 PRO A O 1
ATOM 1641 N N . GLN A 1 204 ? -26.858 -1.614 28.650 1.00 57.34 204 GLN A N 1
ATOM 1642 C CA . GLN A 1 204 ? -27.307 -2.695 29.536 1.00 57.34 204 GLN A CA 1
ATOM 1643 C C . GLN A 1 204 ? -26.600 -2.653 30.900 1.00 57.34 204 GLN A C 1
ATOM 1645 O O . GLN A 1 204 ? -27.281 -2.545 31.918 1.00 57.34 204 GLN A O 1
ATOM 1650 N N . ASP A 1 205 ? -25.267 -2.566 30.933 1.00 58.34 205 ASP A N 1
ATOM 1651 C CA . ASP A 1 205 ? -24.499 -2.507 32.194 1.00 58.34 205 ASP A CA 1
ATOM 1652 C C . ASP A 1 205 ? -24.801 -1.254 33.030 1.00 58.34 205 ASP A C 1
ATOM 1654 O O . ASP A 1 205 ? -24.789 -1.278 34.264 1.00 58.34 205 ASP A O 1
ATOM 1658 N N . THR A 1 206 ? -25.076 -0.127 32.365 1.00 59.09 206 THR A N 1
ATOM 1659 C CA . THR A 1 206 ? -25.416 1.125 33.059 1.00 59.09 206 THR A CA 1
ATOM 1660 C C . THR A 1 206 ? -26.815 1.051 33.679 1.00 59.09 206 THR A C 1
ATOM 1662 O O . THR A 1 206 ? -27.044 1.625 34.743 1.00 59.09 206 THR A O 1
ATOM 1665 N N . ALA A 1 207 ? -27.753 0.349 33.036 1.00 59.12 207 ALA A N 1
ATOM 1666 C CA . ALA A 1 207 ? -29.099 0.141 33.561 1.00 59.12 207 ALA A CA 1
ATOM 1667 C C . ALA A 1 207 ? -29.107 -0.864 34.725 1.00 59.12 207 ALA A C 1
ATOM 1669 O O . ALA A 1 207 ? -29.773 -0.620 35.730 1.00 59.12 207 ALA A O 1
ATOM 1670 N N . GLU A 1 208 ? -28.321 -1.937 34.625 1.00 60.31 208 GLU A N 1
ATOM 1671 C CA . GLU A 1 208 ? -28.212 -2.982 35.648 1.00 60.31 208 GLU A CA 1
ATOM 1672 C C . GLU A 1 208 ? -27.532 -2.467 36.925 1.00 60.31 208 GLU A C 1
ATOM 1674 O O . GLU A 1 208 ? -28.118 -2.544 38.005 1.00 60.31 208 GLU A O 1
ATOM 1679 N N . LYS A 1 209 ? -26.380 -1.786 36.809 1.00 60.38 209 LYS A N 1
ATOM 1680 C CA . LYS A 1 209 ? -25.720 -1.147 37.967 1.00 60.38 209 LYS A CA 1
ATOM 1681 C C . LYS A 1 209 ? -26.592 -0.094 38.647 1.00 60.38 209 LYS A C 1
ATOM 1683 O O . LYS A 1 209 ? -26.514 0.084 39.861 1.00 60.38 209 LYS A O 1
ATOM 1688 N N . LYS A 1 210 ? -27.414 0.628 37.881 1.00 59.56 210 LYS A N 1
ATOM 1689 C CA . LYS A 1 210 ? -28.339 1.623 38.435 1.00 59.56 210 LYS A CA 1
ATOM 1690 C C . LYS A 1 210 ? -29.517 0.957 39.156 1.00 59.56 210 LYS A C 1
ATOM 1692 O O . LYS A 1 210 ? -29.955 1.486 40.170 1.00 59.56 210 LYS A O 1
ATOM 1697 N N . GLY A 1 211 ? -29.984 -0.200 38.685 1.00 62.25 211 GLY A N 1
ATOM 1698 C CA . GLY A 1 211 ? -30.982 -1.022 39.374 1.00 62.25 211 GLY A CA 1
ATOM 1699 C C . GLY A 1 211 ? -30.470 -1.585 40.703 1.00 62.25 211 GLY A C 1
ATOM 1700 O O . GLY A 1 211 ? -31.140 -1.443 41.721 1.00 62.25 211 GLY A O 1
ATOM 1701 N N . GLU A 1 212 ? -29.250 -2.128 40.727 1.00 65.81 212 GLU A N 1
ATOM 1702 C CA . GLU A 1 212 ? -28.628 -2.645 41.957 1.00 65.81 212 GLU A CA 1
ATOM 1703 C C . GLU A 1 212 ? -28.338 -1.551 42.995 1.00 65.81 212 GLU A C 1
ATOM 1705 O O . GLU A 1 212 ? -28.500 -1.774 44.195 1.00 65.81 212 GLU A O 1
ATOM 1710 N N . ALA A 1 213 ? -27.918 -0.362 42.549 1.00 59.56 213 ALA A N 1
ATOM 1711 C CA . ALA A 1 213 ? -27.671 0.771 43.440 1.00 59.56 213 ALA A CA 1
ATOM 1712 C C . ALA A 1 213 ? -28.961 1.271 44.106 1.00 59.56 213 ALA A C 1
ATOM 1714 O O . ALA A 1 213 ? -28.944 1.584 45.291 1.00 59.56 213 ALA A O 1
ATOM 1715 N N . ILE A 1 214 ? -30.073 1.290 43.365 1.00 65.44 214 ILE A N 1
ATOM 1716 C CA . ILE A 1 214 ? -31.390 1.640 43.906 1.00 65.44 214 ILE A CA 1
ATOM 1717 C C . ILE A 1 214 ? -31.846 0.565 44.900 1.00 65.44 214 ILE A C 1
ATOM 1719 O O . ILE A 1 214 ? -32.263 0.903 45.998 1.00 65.44 214 ILE A O 1
ATOM 1723 N N . GLN A 1 215 ? -31.700 -0.723 44.577 1.00 64.12 215 GLN A N 1
ATOM 1724 C CA . GLN A 1 215 ? -32.101 -1.817 45.472 1.00 64.12 215 GLN A CA 1
ATOM 1725 C C . GLN A 1 215 ? -31.377 -1.766 46.834 1.00 64.12 215 GLN A C 1
ATOM 1727 O O . GLN A 1 215 ? -32.005 -1.976 47.862 1.00 64.12 215 GLN A O 1
ATOM 1732 N N . ARG A 1 216 ? -30.081 -1.416 46.856 1.00 64.38 216 ARG A N 1
ATOM 1733 C CA . ARG A 1 216 ? -29.293 -1.265 48.097 1.00 64.38 216 ARG A CA 1
ATOM 1734 C C . ARG A 1 216 ? -29.605 -0.009 48.912 1.00 64.38 216 ARG A C 1
ATOM 1736 O O . ARG A 1 216 ? -29.151 0.085 50.044 1.00 64.38 216 ARG A O 1
ATOM 1743 N N . GLU A 1 217 ? -30.289 0.976 48.337 1.00 64.44 217 GLU A N 1
ATOM 1744 C CA . GLU A 1 217 ? -30.689 2.197 49.051 1.00 64.44 217 GLU A CA 1
ATOM 1745 C C . GLU A 1 217 ? -32.046 2.021 49.761 1.00 64.44 217 GLU A C 1
ATOM 1747 O O . GLU A 1 217 ? -32.404 2.827 50.619 1.00 64.44 217 GLU A O 1
ATOM 1752 N N . PHE A 1 218 ? -32.786 0.955 49.428 1.00 58.25 218 PHE A N 1
ATOM 1753 C CA . PHE A 1 218 ? -34.098 0.626 49.997 1.00 58.25 218 PHE A CA 1
ATOM 1754 C C . PHE A 1 218 ? -34.109 -0.608 50.924 1.00 58.25 218 PHE A C 1
ATOM 1756 O O . PHE A 1 218 ? -35.170 -0.908 51.475 1.00 58.25 218 PHE A O 1
ATOM 1763 N N . ASP A 1 219 ? -32.961 -1.265 51.126 1.00 56.41 219 ASP A N 1
ATOM 1764 C CA . ASP A 1 219 ? -32.726 -2.334 52.118 1.00 56.41 219 ASP A CA 1
ATOM 1765 C C . ASP A 1 219 ? -31.879 -1.812 53.295 1.00 56.41 219 ASP A C 1
ATOM 1767 O O . ASP A 1 219 ? -32.184 -2.172 54.458 1.00 56.41 219 ASP A O 1
#

Foldseek 3Di:
DPPPCPPDDQDQPDDADPVLQLLLQPVVQLQVQLQVQLVVQCVVPVDPVSSVVSNVVSNVSNLSSQVSLQVCVVVLVVVLVVVVVVVQVVVCVVPVQWDKDKFKDAAADDPRHDDGQKIWIWIWIGHLFKIKIQGAWMARSSRSGTTGDGDIDIDGLQQFPAWDDDVQWTWTAGPVRDIDTDGHNDDPVVVRVSSVVSNVVVVVVVVVVVVVVVVVVVD

pLDDT: mean 85.26, std 13.88, range [31.75, 95.94]

Radius of gyration: 26.1 Å; chains: 1; bounding box: 64×27×93 Å

Secondary structure (DSSP, 8-state):
---------SPPSSS--HHHHHHHT-HHHHHHHHHHHHHHHHHHS-SHHHHHHHHHHHHHHHHHHHHHHHHHHHHHHHHHHHHHHHHHHHHHHHSTTPEEEEEEEEE---SSSSS-SEEEEEEEEE-SSEEEEEEEEEEETTTTEEEEEEEEEEEEGGGEEEEEEETTEEEEEETTS-EEEEE-SS--HHHHHHHHHHHHHHHHHHHHHHHHHHHTT--